Protein AF-A0A6B2LGU5-F1 (afdb_monomer_lite)

Structure (mmCIF, N/CA/C/O backbone):
data_AF-A0A6B2LGU5-F1
#
_entry.id   AF-A0A6B2LGU5-F1
#
loop_
_atom_site.group_PDB
_atom_site.id
_atom_site.type_symbol
_atom_site.label_atom_id
_atom_site.label_alt_id
_atom_site.label_comp_id
_atom_site.label_asym_id
_atom_site.label_entity_id
_atom_site.label_seq_id
_atom_site.pdbx_PDB_ins_code
_atom_site.Cartn_x
_atom_site.Cartn_y
_atom_site.Cartn_z
_atom_site.occupancy
_atom_site.B_iso_or_equiv
_atom_site.auth_seq_id
_atom_site.auth_comp_id
_atom_site.auth_asym_id
_atom_site.auth_atom_id
_atom_site.pdbx_PDB_model_num
ATOM 1 N N . MET A 1 1 ? 7.956 5.202 -23.951 1.00 40.28 1 MET A N 1
ATOM 2 C CA . MET A 1 1 ? 7.583 5.665 -22.598 1.00 40.28 1 MET A CA 1
ATOM 3 C C . MET A 1 1 ? 8.136 4.803 -21.462 1.00 40.28 1 MET A C 1
ATOM 5 O O . MET A 1 1 ? 9.066 5.250 -20.819 1.00 40.28 1 MET A O 1
ATOM 9 N N . VAL A 1 2 ? 7.646 3.575 -21.199 1.00 36.19 2 VAL A N 1
ATOM 10 C CA . VAL A 1 2 ? 8.241 2.699 -20.150 1.00 36.19 2 VAL A CA 1
ATOM 11 C C . VAL A 1 2 ? 9.702 2.371 -20.460 1.00 36.19 2 VAL A C 1
ATOM 13 O O . VAL A 1 2 ? 10.522 2.365 -19.554 1.00 36.19 2 VAL A O 1
ATOM 16 N N . LYS A 1 3 ? 10.036 2.142 -21.738 1.00 35.69 3 LYS A N 1
ATOM 17 C CA . LYS A 1 3 ? 11.429 1.995 -22.188 1.00 35.69 3 LYS A CA 1
ATOM 18 C C . LYS A 1 3 ? 12.250 3.256 -21.909 1.00 35.69 3 LYS A C 1
ATOM 20 O O . LYS A 1 3 ? 13.265 3.135 -21.248 1.00 35.69 3 LYS A O 1
ATOM 25 N N . ASP A 1 4 ? 11.764 4.431 -22.303 1.00 36.38 4 ASP A N 1
ATOM 26 C CA . ASP A 1 4 ? 12.469 5.710 -22.102 1.00 36.38 4 ASP A CA 1
ATOM 27 C C . ASP A 1 4 ? 12.646 6.053 -20.612 1.00 36.38 4 ASP A C 1
ATOM 29 O O . ASP A 1 4 ? 13.709 6.488 -20.192 1.00 36.38 4 ASP A O 1
ATOM 33 N N . LEU A 1 5 ? 11.643 5.773 -19.774 1.00 41.28 5 LEU A N 1
ATOM 34 C CA . LEU A 1 5 ? 11.715 5.911 -18.315 1.00 41.28 5 LEU A CA 1
ATOM 35 C C . LEU A 1 5 ? 12.638 4.864 -17.672 1.00 41.28 5 LEU A C 1
ATOM 37 O O . LEU A 1 5 ? 13.385 5.184 -16.750 1.00 41.28 5 LEU A O 1
ATOM 41 N N . MET A 1 6 ? 12.655 3.629 -18.182 1.00 38.88 6 MET A N 1
ATOM 42 C CA . MET A 1 6 ? 13.630 2.617 -17.767 1.00 38.88 6 MET A CA 1
ATOM 43 C C . MET A 1 6 ? 15.056 2.975 -18.210 1.00 38.88 6 MET A C 1
ATOM 45 O O . MET A 1 6 ? 15.996 2.712 -17.465 1.00 38.88 6 MET A O 1
ATOM 49 N N . GLU A 1 7 ? 15.249 3.589 -19.376 1.00 39.25 7 GLU A N 1
ATOM 50 C CA . GLU A 1 7 ? 16.548 4.101 -19.831 1.00 39.25 7 GLU A CA 1
ATOM 51 C C . GLU A 1 7 ? 17.027 5.276 -18.976 1.00 39.25 7 GLU A C 1
ATOM 53 O O . GLU A 1 7 ? 18.186 5.285 -18.565 1.00 39.25 7 GLU A O 1
ATOM 58 N N . ILE A 1 8 ? 16.122 6.177 -18.580 1.00 43.19 8 ILE A N 1
ATOM 59 C CA . ILE A 1 8 ? 16.391 7.229 -17.591 1.00 43.19 8 ILE A CA 1
ATOM 60 C C . ILE A 1 8 ? 16.902 6.624 -16.270 1.00 43.19 8 ILE A C 1
ATOM 62 O O . ILE A 1 8 ? 17.911 7.080 -15.740 1.00 43.19 8 ILE A O 1
ATOM 66 N N . THR A 1 9 ? 16.286 5.544 -15.769 1.00 37.28 9 THR A N 1
ATOM 67 C CA . THR A 1 9 ? 16.769 4.853 -14.552 1.00 37.28 9 THR A CA 1
ATOM 68 C C . THR A 1 9 ? 18.068 4.063 -14.747 1.00 37.28 9 THR A C 1
ATOM 70 O O . THR A 1 9 ? 18.767 3.795 -13.774 1.00 37.28 9 THR A O 1
ATOM 73 N N . LYS A 1 10 ? 18.422 3.687 -15.983 1.00 37.53 10 LYS A N 1
ATOM 74 C CA . LYS A 1 10 ? 19.700 3.026 -16.299 1.00 37.53 10 LYS A CA 1
ATOM 75 C C . LYS A 1 10 ? 20.855 4.025 -16.410 1.00 37.53 10 LYS A C 1
ATOM 77 O O . LYS A 1 10 ? 21.966 3.684 -16.024 1.00 37.53 10 LYS A O 1
ATOM 82 N N . GLY A 1 11 ? 20.602 5.261 -16.851 1.00 34.38 11 GLY A N 1
ATOM 83 C CA . GLY A 1 11 ? 21.596 6.350 -16.860 1.00 34.38 11 GLY A CA 1
ATOM 84 C C . GLY A 1 11 ? 22.084 6.769 -15.464 1.00 34.38 11 GLY A C 1
ATOM 85 O O . GLY A 1 11 ? 23.153 7.351 -15.322 1.00 34.38 11 GLY A O 1
ATOM 86 N N . VAL A 1 12 ? 21.341 6.393 -14.422 1.00 40.84 12 VAL A N 1
ATOM 87 C CA . VAL A 1 12 ? 21.669 6.574 -12.997 1.00 40.84 12 VAL A CA 1
ATOM 88 C C . VAL A 1 12 ? 22.737 5.565 -12.506 1.00 40.84 12 VAL A C 1
ATOM 90 O O . VAL A 1 12 ? 23.195 5.648 -11.371 1.00 40.84 12 VAL A O 1
ATOM 93 N N . GLN A 1 13 ? 23.171 4.611 -13.344 1.00 37.97 13 GLN A N 1
ATOM 94 C CA . GLN A 1 13 ? 24.188 3.594 -13.011 1.00 37.97 13 GLN A CA 1
ATOM 95 C C . GLN A 1 13 ? 25.613 3.920 -13.506 1.00 37.97 13 GLN A C 1
ATOM 97 O O . GLN A 1 13 ? 26.458 3.027 -13.518 1.00 37.97 13 GLN A O 1
ATOM 102 N N . GLY A 1 14 ? 25.902 5.159 -13.920 1.00 35.16 14 GLY A N 1
ATOM 103 C CA . GLY A 1 14 ? 27.264 5.566 -14.291 1.00 35.16 14 GLY A CA 1
ATOM 104 C C . GLY A 1 14 ? 28.239 5.533 -13.104 1.00 35.16 14 GLY A C 1
ATOM 105 O O . GLY A 1 14 ? 27.844 5.797 -11.970 1.00 35.16 14 GLY A O 1
ATOM 106 N N . ASP A 1 15 ? 29.519 5.250 -13.366 1.00 35.75 15 ASP A N 1
ATOM 107 C CA . ASP A 1 15 ? 30.563 5.000 -12.350 1.00 35.75 15 ASP A CA 1
ATOM 108 C C . ASP A 1 15 ? 30.827 6.161 -11.362 1.00 35.75 15 ASP A C 1
ATOM 110 O O . ASP A 1 15 ? 31.477 5.954 -10.342 1.00 35.75 15 ASP A O 1
ATOM 114 N N . ASN A 1 16 ? 30.273 7.354 -11.618 1.00 34.00 16 ASN A N 1
ATOM 115 C CA . ASN A 1 16 ? 30.387 8.553 -10.775 1.00 34.00 16 ASN A CA 1
ATOM 116 C C . ASN A 1 16 ? 29.090 8.951 -10.043 1.00 34.00 16 ASN A C 1
ATOM 118 O O . ASN A 1 16 ? 29.034 10.026 -9.449 1.00 34.00 16 ASN A O 1
ATOM 122 N N . VAL A 1 17 ? 28.034 8.132 -10.088 1.00 34.12 17 VAL A N 1
ATOM 123 C CA . VAL A 1 17 ? 26.801 8.412 -9.338 1.00 34.12 17 VAL A CA 1
ATOM 124 C C . VAL A 1 17 ? 26.904 7.769 -7.958 1.00 34.12 17 VAL A C 1
ATOM 126 O O . VAL A 1 17 ? 27.128 6.562 -7.846 1.00 34.12 17 VAL A O 1
ATOM 129 N N . ASP A 1 18 ? 26.747 8.569 -6.900 1.00 33.78 18 ASP A N 1
ATOM 130 C CA . ASP A 1 18 ? 26.659 8.065 -5.530 1.00 33.78 18 ASP A CA 1
ATOM 131 C C . ASP A 1 18 ? 25.508 7.053 -5.442 1.00 33.78 18 ASP A C 1
ATOM 133 O O . ASP A 1 18 ? 24.329 7.407 -5.461 1.00 33.78 18 ASP A O 1
ATOM 137 N N . LYS A 1 19 ? 25.849 5.766 -5.353 1.00 31.28 19 LYS A N 1
ATOM 138 C CA . LYS A 1 19 ? 24.887 4.656 -5.355 1.00 31.28 19 LYS A CA 1
ATOM 139 C C . LYS A 1 19 ? 23.961 4.667 -4.133 1.00 31.28 19 LYS A C 1
ATOM 141 O O . LYS A 1 19 ? 22.975 3.934 -4.139 1.00 31.28 19 LYS A O 1
ATOM 146 N N . SER A 1 20 ? 24.234 5.498 -3.121 1.00 31.70 20 SER A N 1
ATOM 147 C CA . SER A 1 20 ? 23.314 5.757 -2.006 1.00 31.70 20 SER A CA 1
ATOM 148 C C . SER A 1 20 ? 22.139 6.679 -2.386 1.00 31.70 20 SER A C 1
ATOM 150 O O . SER A 1 20 ? 21.116 6.682 -1.704 1.00 31.70 20 SER A O 1
ATOM 152 N N . SER A 1 21 ? 22.257 7.403 -3.508 1.00 27.62 21 SER A N 1
ATOM 153 C CA . SER A 1 21 ? 21.250 8.317 -4.072 1.00 27.62 21 SER A CA 1
ATOM 154 C C . SER A 1 21 ? 20.443 7.715 -5.239 1.00 27.62 21 SER A C 1
ATOM 156 O O . SER A 1 21 ? 19.414 8.259 -5.646 1.00 27.62 21 SER A O 1
ATOM 158 N N . CYS A 1 22 ? 20.864 6.553 -5.749 1.00 25.34 22 CYS A N 1
ATOM 159 C CA . CYS A 1 22 ? 20.219 5.828 -6.844 1.00 25.34 22 CYS A CA 1
ATOM 160 C C . CYS A 1 22 ? 19.104 4.914 -6.325 1.00 25.34 22 CYS A C 1
ATOM 162 O O . CYS A 1 22 ? 19.284 3.704 -6.171 1.00 25.34 22 CYS A O 1
ATOM 164 N N . PHE A 1 23 ? 17.931 5.477 -6.051 1.00 32.41 23 PHE A N 1
ATOM 165 C CA . PHE A 1 23 ? 16.782 4.679 -5.626 1.00 32.41 23 PHE A CA 1
ATOM 166 C C . PHE A 1 23 ? 16.105 4.013 -6.832 1.00 32.41 23 PHE A C 1
ATOM 168 O O . PHE A 1 23 ? 15.972 4.640 -7.885 1.00 32.41 23 PHE A O 1
ATOM 175 N N . PRO A 1 24 ? 15.638 2.755 -6.717 1.00 32.75 24 PRO A N 1
ATOM 176 C CA . PRO A 1 24 ? 14.855 2.131 -7.772 1.00 32.75 24 PRO A CA 1
ATOM 177 C C . PRO A 1 24 ? 13.539 2.900 -7.929 1.00 32.75 24 PRO A C 1
ATOM 179 O O . PRO A 1 24 ? 12.587 2.693 -7.176 1.00 32.75 24 PRO A O 1
ATOM 182 N N . ILE A 1 25 ? 13.479 3.797 -8.914 1.00 34.94 25 ILE A N 1
ATOM 183 C CA . ILE A 1 25 ? 12.240 4.462 -9.306 1.00 34.94 25 ILE A CA 1
ATOM 184 C C . ILE A 1 25 ? 11.377 3.396 -9.960 1.00 34.94 25 ILE A C 1
ATOM 186 O O . ILE A 1 25 ? 11.552 3.034 -11.127 1.00 34.94 25 ILE A O 1
ATOM 190 N N . LYS A 1 26 ? 10.446 2.844 -9.185 1.00 37.66 26 LYS A N 1
ATOM 191 C CA . LYS A 1 26 ? 9.474 1.913 -9.725 1.00 37.66 26 LYS A CA 1
ATOM 192 C C . LYS A 1 26 ? 8.294 2.677 -10.300 1.00 37.66 26 LYS A C 1
ATOM 194 O O . LYS A 1 26 ? 7.305 2.933 -9.623 1.00 37.66 26 LYS A O 1
ATOM 199 N N . ILE A 1 27 ? 8.400 2.990 -11.583 1.00 39.47 27 ILE A N 1
ATOM 200 C CA . ILE A 1 27 ? 7.312 3.610 -12.329 1.00 39.47 27 ILE A CA 1
ATOM 201 C C . ILE A 1 27 ? 6.292 2.526 -12.646 1.00 39.47 27 ILE A C 1
ATOM 203 O O . ILE A 1 27 ? 6.505 1.676 -13.512 1.00 39.47 27 ILE A O 1
ATOM 207 N N . THR A 1 28 ? 5.197 2.535 -11.896 1.00 37.34 28 THR A N 1
ATOM 208 C CA . THR A 1 28 ? 4.055 1.665 -12.152 1.00 37.34 28 THR A CA 1
ATOM 209 C C . THR A 1 28 ? 2.988 2.506 -12.823 1.00 37.34 28 THR A C 1
ATOM 211 O O . THR A 1 28 ? 2.340 3.312 -12.169 1.00 37.34 28 THR A O 1
ATOM 214 N N . LEU A 1 29 ? 2.813 2.317 -14.128 1.00 38.25 29 LEU A N 1
ATOM 215 C CA . LEU A 1 29 ? 1.634 2.827 -14.815 1.00 38.25 29 LEU A CA 1
ATOM 216 C C . LEU A 1 29 ? 0.453 1.964 -14.386 1.00 38.25 29 LEU A C 1
ATOM 218 O O . LEU A 1 29 ? 0.466 0.742 -14.569 1.00 38.25 29 LEU A O 1
ATOM 222 N N . GLY A 1 30 ? -0.533 2.599 -13.776 1.00 37.59 30 GLY A N 1
ATOM 223 C CA . GLY A 1 30 ? -1.819 2.004 -13.468 1.00 37.59 30 GLY A CA 1
ATOM 224 C C . GLY A 1 30 ? -2.920 3.014 -13.750 1.00 37.59 30 GLY A C 1
ATOM 225 O O . GLY A 1 30 ? -2.708 4.226 -13.747 1.00 37.59 30 GLY A O 1
ATOM 226 N N . THR A 1 31 ? -4.101 2.498 -14.044 1.00 37.16 31 THR A N 1
ATOM 227 C CA . THR A 1 31 ? -5.332 3.277 -14.124 1.00 37.16 31 THR A CA 1
ATOM 228 C C . THR A 1 31 ? -5.899 3.352 -12.710 1.00 37.16 31 THR A C 1
ATOM 230 O O . THR A 1 31 ? -6.452 2.373 -12.209 1.00 37.16 31 THR A O 1
ATOM 233 N N . PHE A 1 32 ? -5.670 4.474 -12.028 1.00 48.59 32 PHE A N 1
ATOM 234 C CA . PHE A 1 32 ? -5.993 4.651 -10.604 1.00 48.59 32 PHE A CA 1
ATOM 235 C C . PHE A 1 32 ? -7.274 5.479 -10.372 1.00 48.59 32 PHE A C 1
ATOM 237 O O . PHE A 1 32 ? -7.756 5.561 -9.244 1.00 48.59 32 PHE A O 1
ATOM 244 N N . SER A 1 33 ? -7.833 6.066 -11.439 1.00 38.75 33 SER A N 1
ATOM 245 C CA . SER A 1 33 ? -9.121 6.774 -11.494 1.00 38.75 33 SER A CA 1
ATOM 246 C C . SER A 1 33 ? -9.614 6.863 -12.954 1.00 38.75 33 SER A C 1
ATOM 248 O O . SER A 1 33 ? -8.907 6.407 -13.852 1.00 38.75 33 SER A O 1
ATOM 250 N N . GLU A 1 34 ? -10.777 7.481 -13.209 1.00 37.19 34 GLU A N 1
ATOM 251 C CA . GLU A 1 34 ? -11.253 7.832 -14.569 1.00 37.19 34 GLU A CA 1
ATOM 252 C C . GLU A 1 34 ? -10.292 8.762 -15.348 1.00 37.19 34 GLU A C 1
ATOM 254 O O . GLU A 1 34 ? -10.491 9.002 -16.537 1.00 37.19 34 GLU A O 1
ATOM 259 N N . GLN A 1 35 ? -9.236 9.275 -14.705 1.00 38.53 35 GLN A N 1
ATOM 260 C CA . GLN A 1 35 ? -8.138 10.002 -15.340 1.00 38.53 35 GLN A CA 1
ATOM 261 C C . GLN A 1 35 ? -6.839 9.180 -15.249 1.00 38.53 35 GLN A C 1
ATOM 263 O O . GLN A 1 35 ? -6.427 8.731 -14.176 1.00 38.53 35 GLN A O 1
ATOM 268 N N . GLU A 1 36 ? -6.245 8.926 -16.416 1.00 46.25 36 GLU A N 1
ATOM 269 C CA . GLU A 1 36 ? -5.156 7.974 -16.657 1.00 46.25 36 GLU A CA 1
ATOM 270 C C . GLU A 1 36 ? -3.751 8.519 -16.290 1.00 46.25 36 GLU A C 1
ATOM 272 O O . GLU A 1 36 ? -3.428 9.667 -16.584 1.00 46.25 36 GLU A O 1
ATOM 277 N N . ASN A 1 37 ? -2.885 7.622 -15.775 1.00 50.72 37 ASN A N 1
ATOM 278 C CA . ASN A 1 37 ? -1.412 7.713 -15.648 1.00 50.72 37 ASN A CA 1
ATOM 279 C C . ASN A 1 37 ? -0.795 8.551 -14.501 1.00 50.72 37 ASN A C 1
ATOM 281 O O . ASN A 1 37 ? 0.005 9.444 -14.761 1.00 50.72 37 ASN A O 1
ATOM 285 N N . ASP A 1 38 ? -1.037 8.200 -13.233 1.00 54.06 38 ASP A N 1
ATOM 286 C CA . ASP A 1 38 ? -0.295 8.792 -12.100 1.00 54.06 38 ASP A CA 1
ATOM 287 C C . ASP A 1 38 ? 1.148 8.262 -11.965 1.00 54.06 38 ASP A C 1
ATOM 289 O O . ASP A 1 38 ? 1.423 7.087 -12.229 1.00 54.06 38 ASP A O 1
ATOM 293 N N . LEU A 1 39 ? 2.060 9.108 -11.461 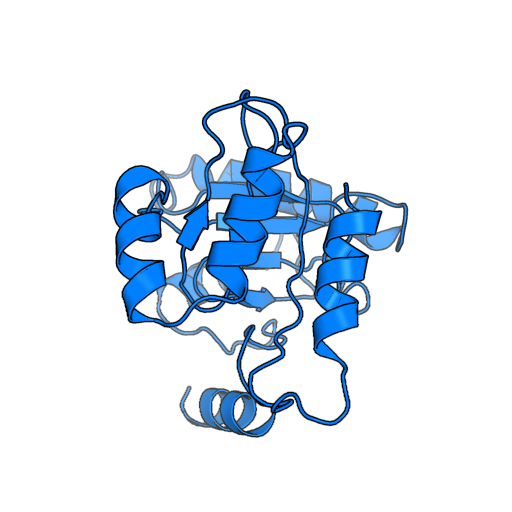1.00 64.38 39 LEU A N 1
ATOM 294 C CA . LEU A 1 39 ? 3.417 8.718 -11.061 1.00 64.38 39 LEU A CA 1
ATOM 295 C C . LEU A 1 39 ? 3.580 8.807 -9.537 1.00 64.38 39 LEU A C 1
ATOM 297 O O . LEU A 1 39 ? 3.413 9.864 -8.926 1.00 64.38 39 LEU A O 1
ATOM 301 N N . LEU A 1 40 ? 3.958 7.685 -8.923 1.00 62.75 40 LEU A N 1
ATOM 302 C CA . LEU A 1 40 ? 4.344 7.621 -7.512 1.00 62.75 40 LEU A CA 1
ATOM 303 C C . LEU A 1 40 ? 5.847 7.885 -7.385 1.00 62.75 40 LEU A C 1
ATOM 305 O O . LEU A 1 40 ? 6.643 7.153 -7.980 1.00 62.75 40 LEU A O 1
ATOM 309 N N . ILE A 1 41 ? 6.237 8.903 -6.608 1.00 62.47 41 ILE A N 1
ATOM 310 C CA . ILE A 1 41 ? 7.647 9.267 -6.425 1.00 62.47 41 ILE A CA 1
ATOM 311 C C . ILE A 1 41 ? 8.070 9.128 -4.961 1.00 62.47 41 ILE A C 1
ATOM 313 O O . ILE A 1 41 ? 7.715 9.917 -4.087 1.00 62.47 41 ILE A O 1
ATOM 317 N N . PHE A 1 42 ? 8.907 8.125 -4.712 1.00 59.75 42 PHE A N 1
ATOM 318 C CA . PHE A 1 42 ? 9.621 7.917 -3.451 1.00 59.75 42 PHE A CA 1
ATOM 319 C C . PHE A 1 42 ? 10.975 8.646 -3.525 1.00 59.75 42 PHE A C 1
ATOM 321 O O . PHE A 1 42 ? 11.593 8.654 -4.583 1.00 59.75 42 PHE A O 1
ATOM 328 N N . ARG A 1 43 ? 11.537 9.286 -2.492 1.00 51.19 43 ARG A N 1
ATOM 329 C CA . ARG A 1 43 ? 11.276 9.331 -1.035 1.00 51.19 43 ARG A CA 1
ATOM 330 C C . ARG A 1 43 ? 10.361 10.480 -0.572 1.00 51.19 43 ARG A C 1
ATOM 332 O O . ARG A 1 43 ? 10.086 10.605 0.612 1.00 51.19 43 ARG A O 1
ATOM 339 N N . GLN A 1 44 ? 9.888 11.314 -1.492 1.00 53.38 44 GLN A N 1
ATOM 340 C CA . GLN A 1 44 ? 9.234 12.597 -1.189 1.00 53.38 44 GLN A CA 1
ATOM 341 C C . GLN A 1 44 ? 7.774 12.463 -0.728 1.00 53.38 44 GLN A C 1
ATOM 343 O O . GLN A 1 44 ? 7.109 13.467 -0.498 1.00 53.38 44 GLN A O 1
ATOM 348 N N . GLN A 1 45 ? 7.271 11.229 -0.574 1.00 55.75 45 GLN A N 1
ATOM 349 C CA . GLN A 1 45 ? 5.895 10.945 -0.155 1.00 55.75 45 GLN A CA 1
ATOM 350 C C . GLN A 1 45 ? 4.834 11.605 -1.054 1.00 55.75 45 GLN A C 1
ATOM 352 O O . GLN A 1 45 ? 3.699 11.843 -0.643 1.00 55.75 45 GLN A O 1
ATOM 357 N N . ALA A 1 46 ? 5.194 11.898 -2.302 1.00 56.41 46 ALA A N 1
ATOM 358 C CA . ALA A 1 46 ? 4.440 12.781 -3.170 1.00 56.41 46 ALA A CA 1
ATOM 359 C C . ALA A 1 46 ? 3.836 12.000 -4.350 1.00 56.41 46 ALA A C 1
ATOM 361 O O . ALA A 1 46 ? 4.541 11.269 -5.051 1.00 56.41 46 ALA A O 1
ATOM 362 N N . ARG A 1 47 ? 2.514 12.081 -4.545 1.00 62.59 47 ARG A N 1
ATOM 363 C CA . ARG A 1 47 ? 1.873 11.548 -5.755 1.00 62.59 47 ARG A CA 1
ATOM 364 C C . ARG A 1 47 ? 1.809 12.669 -6.778 1.00 62.59 47 ARG A C 1
ATOM 366 O O . ARG A 1 47 ? 1.200 13.711 -6.527 1.00 62.59 47 ARG A O 1
ATOM 373 N N . TRP A 1 48 ? 2.407 12.436 -7.937 1.00 62.69 48 TRP A N 1
ATOM 374 C CA . TRP A 1 48 ? 2.225 13.321 -9.070 1.00 62.69 48 TRP A CA 1
ATOM 375 C C . TRP A 1 48 ? 0.984 12.882 -9.836 1.00 62.69 48 TRP A C 1
ATOM 377 O O . TRP A 1 48 ? 0.995 11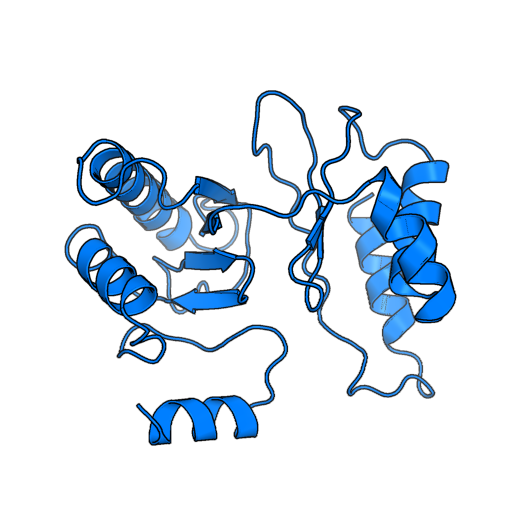.867 -10.538 1.00 62.69 48 TRP A O 1
ATOM 387 N N . ALA A 1 49 ? -0.096 13.639 -9.659 1.00 55.41 49 ALA A N 1
ATOM 388 C CA . ALA A 1 49 ? -1.304 13.459 -10.442 1.00 55.41 49 ALA A CA 1
ATOM 389 C C . ALA A 1 49 ? -1.148 14.203 -11.765 1.00 55.41 49 ALA A C 1
ATOM 391 O O . ALA A 1 49 ? -1.108 15.438 -11.793 1.00 55.41 49 ALA A O 1
ATOM 392 N N . PHE A 1 50 ? -1.051 13.473 -12.871 1.00 55.19 50 PHE A N 1
ATOM 393 C CA . PHE A 1 50 ? -1.075 14.113 -14.176 1.00 55.19 50 PHE A CA 1
ATOM 394 C C . PHE A 1 50 ? -2.513 14.559 -14.453 1.00 55.19 50 PHE A C 1
ATOM 396 O O . PHE A 1 50 ? -3.402 13.742 -14.648 1.00 55.19 50 PHE A O 1
ATOM 403 N N . LYS A 1 51 ? -2.754 15.875 -14.505 1.00 46.38 51 LYS A N 1
ATOM 404 C CA . LYS A 1 51 ? -4.051 16.455 -14.918 1.00 46.38 51 LYS A CA 1
ATOM 405 C C . LYS A 1 51 ? -4.440 16.137 -16.375 1.00 46.38 51 LYS A C 1
ATOM 407 O O . LYS A 1 51 ? -5.491 16.579 -16.827 1.00 46.38 51 LYS A O 1
ATOM 412 N N . TYR A 1 52 ? -3.602 15.409 -17.116 1.00 41.59 52 TYR A N 1
ATOM 413 C CA . TYR A 1 52 ? -3.804 15.092 -18.524 1.00 41.59 52 TYR A CA 1
ATOM 414 C C . TYR A 1 52 ? -3.693 13.581 -18.756 1.00 41.59 52 TYR A C 1
ATOM 416 O O . TYR A 1 52 ? -2.753 12.971 -18.250 1.00 41.59 52 TYR A O 1
ATOM 424 N N . PRO A 1 53 ? -4.586 12.994 -19.573 1.00 40.41 53 PRO A N 1
ATOM 425 C CA . PRO A 1 53 ? -4.796 11.545 -19.667 1.00 40.41 53 PRO A CA 1
ATOM 426 C C . PRO A 1 53 ? -3.615 10.751 -20.249 1.00 40.41 53 PRO A C 1
ATOM 428 O O . PRO A 1 53 ? -3.612 9.528 -20.232 1.00 40.41 53 PRO A O 1
ATOM 431 N N . SER A 1 54 ? -2.564 11.395 -20.752 1.00 45.19 54 SER A N 1
ATOM 432 C CA . SER A 1 54 ? -1.453 10.677 -21.376 1.00 45.19 54 SER A CA 1
ATOM 433 C C . SER A 1 54 ? -0.107 11.318 -21.078 1.00 45.19 54 SER A C 1
ATOM 435 O O . SER A 1 54 ? 0.075 12.504 -21.349 1.00 45.19 54 SER A O 1
ATOM 437 N N . LEU A 1 55 ? 0.848 10.500 -20.627 1.00 48.62 55 LEU A N 1
ATOM 438 C CA . LEU A 1 55 ? 2.289 10.781 -20.508 1.00 48.62 55 LEU A CA 1
ATOM 439 C C . LEU A 1 55 ? 2.987 10.840 -21.891 1.00 48.62 55 LEU A C 1
ATOM 441 O O . LEU A 1 55 ? 4.081 10.314 -22.091 1.00 48.62 55 LEU A O 1
ATOM 445 N N . ASN A 1 56 ? 2.327 11.435 -22.883 1.00 47.34 56 ASN A N 1
ATOM 446 C CA . ASN A 1 56 ? 2.729 11.355 -24.289 1.00 47.34 56 ASN A CA 1
ATOM 447 C C . ASN A 1 56 ? 3.321 12.660 -24.834 1.00 47.34 56 ASN A C 1
ATOM 449 O O . ASN A 1 56 ? 3.669 12.710 -26.012 1.00 47.34 56 ASN A O 1
ATOM 453 N N . SER A 1 57 ? 3.460 13.711 -24.015 1.00 53.47 57 SER A N 1
ATOM 454 C CA . SER A 1 57 ? 4.145 14.932 -24.456 1.00 53.47 57 SER A CA 1
ATOM 455 C C . SER A 1 57 ? 5.618 14.934 -24.010 1.00 53.47 57 SER A C 1
ATOM 457 O O . SER A 1 57 ? 5.894 14.632 -22.845 1.00 53.47 57 SER A O 1
ATOM 459 N N . PRO A 1 58 ? 6.576 15.301 -24.888 1.00 54.31 58 PRO A N 1
ATOM 460 C CA . PRO A 1 58 ? 7.993 15.459 -24.532 1.00 54.31 58 PRO A CA 1
ATOM 461 C C . PRO A 1 58 ? 8.203 16.318 -23.275 1.00 54.31 58 PRO A C 1
ATOM 463 O O . PRO A 1 58 ? 8.989 15.964 -22.400 1.00 54.31 58 PRO A O 1
ATOM 466 N N . ASN A 1 59 ? 7.379 17.357 -23.118 1.00 59.66 59 ASN A N 1
ATOM 467 C CA . ASN A 1 59 ? 7.391 18.262 -21.971 1.00 59.66 59 ASN A CA 1
ATOM 468 C C . ASN A 1 59 ? 7.161 17.549 -20.628 1.00 59.66 59 ASN A C 1
ATOM 470 O O . ASN A 1 59 ? 7.774 17.923 -19.637 1.00 59.66 59 ASN A O 1
ATOM 474 N N . GLN A 1 60 ? 6.310 16.518 -20.569 1.00 57.91 60 GLN A N 1
ATOM 475 C CA . GLN A 1 60 ? 6.053 15.774 -19.325 1.00 57.91 60 GLN A CA 1
ATOM 476 C C . GLN A 1 60 ? 7.229 14.873 -18.935 1.00 57.91 60 GLN A C 1
ATOM 478 O O . GLN A 1 60 ? 7.549 14.762 -17.754 1.00 57.91 60 GLN A O 1
ATOM 483 N N . LEU A 1 61 ? 7.890 14.238 -19.907 1.00 61.12 61 LEU A N 1
ATOM 484 C CA . LEU A 1 61 ? 9.084 13.433 -19.638 1.00 61.12 61 LEU A CA 1
ATOM 485 C C . LEU A 1 61 ? 10.250 14.309 -19.193 1.00 61.12 61 LEU A C 1
ATOM 487 O O . LEU A 1 61 ? 10.971 13.928 -18.276 1.00 61.12 61 LEU A O 1
ATOM 491 N N . ASP A 1 62 ? 10.417 15.479 -19.801 1.00 64.81 62 ASP A N 1
ATOM 492 C CA . ASP A 1 62 ? 11.450 16.426 -19.390 1.00 64.81 62 ASP A CA 1
ATOM 493 C C . ASP A 1 62 ? 11.148 17.025 -18.014 1.00 64.81 62 ASP A C 1
ATOM 495 O O . ASP A 1 62 ? 12.061 17.196 -17.215 1.00 64.81 62 ASP A O 1
ATOM 499 N N . LEU A 1 63 ? 9.874 17.214 -17.665 1.00 64.06 63 LEU A N 1
ATOM 500 C CA . LEU A 1 63 ? 9.462 17.610 -16.319 1.00 64.06 63 LEU A CA 1
ATOM 501 C C . LEU A 1 63 ? 9.785 16.527 -15.271 1.00 64.06 63 LEU A C 1
ATOM 503 O O . LEU A 1 63 ? 10.328 16.843 -14.213 1.00 64.06 63 LEU A O 1
ATOM 507 N N . ILE A 1 64 ? 9.530 15.248 -15.581 1.00 64.94 64 ILE A N 1
ATOM 508 C CA . ILE A 1 64 ? 9.931 14.114 -14.729 1.00 64.94 64 ILE A CA 1
ATOM 509 C C . ILE A 1 64 ? 11.456 14.052 -14.601 1.00 64.94 64 ILE A C 1
ATOM 511 O O . ILE A 1 64 ? 11.965 13.916 -13.492 1.00 64.94 64 ILE A O 1
ATOM 515 N N . LYS A 1 65 ? 12.199 14.167 -15.709 1.00 64.62 65 LYS A N 1
ATOM 516 C CA . LYS A 1 65 ? 13.670 14.189 -15.682 1.00 64.62 65 LYS A CA 1
ATOM 517 C C . LYS A 1 65 ? 14.174 15.339 -14.815 1.00 64.62 65 LYS A C 1
ATOM 519 O O . LYS A 1 65 ? 14.966 15.098 -13.916 1.00 64.62 65 LYS A O 1
ATOM 524 N N . ASN A 1 66 ? 13.685 16.555 -15.030 1.00 64.44 66 ASN A N 1
ATOM 525 C CA . ASN A 1 66 ? 14.084 17.719 -14.246 1.00 64.44 66 ASN A CA 1
ATOM 526 C C . ASN A 1 66 ? 13.788 17.494 -12.762 1.00 64.44 66 ASN A C 1
ATOM 528 O O . ASN A 1 66 ? 14.671 17.654 -11.933 1.00 64.44 66 ASN A O 1
ATOM 532 N N . TYR A 1 67 ? 12.606 16.996 -12.403 1.00 64.31 67 TYR A N 1
ATOM 533 C CA . TYR A 1 67 ? 12.313 16.680 -11.006 1.00 64.31 67 TYR A CA 1
ATOM 534 C C . TYR A 1 67 ? 13.283 15.644 -10.403 1.00 64.31 67 TYR A C 1
ATOM 536 O O . TYR A 1 67 ? 13.781 15.818 -9.289 1.00 64.31 67 TYR A O 1
ATOM 544 N N . LEU A 1 68 ? 13.597 14.577 -11.142 1.00 63.62 68 LEU A N 1
ATOM 545 C CA . LEU A 1 68 ? 14.504 13.529 -10.670 1.00 63.62 68 LEU A CA 1
ATOM 546 C C . LEU A 1 68 ? 15.963 14.007 -10.571 1.00 63.62 68 LEU A C 1
ATOM 548 O O . LEU A 1 68 ? 16.649 13.644 -9.616 1.00 63.62 68 LEU A O 1
ATOM 552 N N . PHE A 1 69 ? 16.422 14.842 -11.507 1.00 64.62 69 PHE A N 1
ATOM 553 C CA . PHE A 1 69 ? 17.837 15.199 -11.678 1.00 64.62 69 PHE A CA 1
ATOM 554 C C . PHE A 1 69 ? 18.222 16.620 -11.232 1.00 64.62 69 PHE A C 1
ATOM 556 O O . PHE A 1 69 ? 19.413 16.918 -11.176 1.00 64.62 69 PHE A O 1
ATOM 563 N N . CYS A 1 70 ? 17.274 17.503 -10.909 1.00 59.69 70 CYS A N 1
ATOM 564 C CA . CYS A 1 70 ? 17.576 18.861 -10.444 1.00 59.69 70 CYS A CA 1
ATOM 565 C C . CYS A 1 70 ? 17.994 18.912 -8.962 1.00 59.69 70 CYS A C 1
ATOM 567 O O . CYS A 1 70 ? 17.697 18.009 -8.175 1.00 59.69 70 CYS A O 1
ATOM 569 N N . SER A 1 71 ? 18.665 20.007 -8.578 1.00 57.00 71 SER A N 1
ATOM 570 C CA . SER A 1 71 ? 18.985 20.326 -7.180 1.00 57.00 71 SER A CA 1
ATOM 571 C C . SER A 1 71 ? 17.715 20.514 -6.339 1.00 57.00 71 SER A C 1
ATOM 573 O O . SER A 1 71 ? 16.652 20.840 -6.873 1.00 57.00 71 SER A O 1
ATOM 575 N N . GLU A 1 72 ? 17.815 20.329 -5.017 1.00 58.16 72 GLU A N 1
ATOM 576 C CA . GLU A 1 72 ? 16.674 20.461 -4.091 1.00 58.16 72 GLU A CA 1
ATOM 577 C C . GLU A 1 72 ? 15.940 21.804 -4.239 1.00 58.16 72 GLU A C 1
ATOM 579 O O . GLU A 1 72 ? 14.715 21.827 -4.298 1.00 58.16 72 GLU A O 1
ATOM 584 N N . GLU A 1 73 ? 16.668 22.908 -4.416 1.00 54.75 73 GLU A N 1
ATOM 585 C CA . GLU A 1 73 ? 16.106 24.257 -4.590 1.00 54.75 73 GLU A CA 1
ATOM 586 C C . GLU A 1 73 ? 15.217 24.384 -5.837 1.00 54.75 73 GLU A C 1
ATOM 588 O O . GLU A 1 73 ? 14.184 25.051 -5.809 1.00 54.75 73 GLU A O 1
ATOM 593 N N . SER A 1 74 ? 15.579 23.700 -6.926 1.00 56.06 74 SER A N 1
ATOM 594 C CA . SER A 1 74 ? 14.793 23.689 -8.167 1.00 56.06 74 SER A CA 1
ATOM 595 C C . SER A 1 74 ? 13.592 22.737 -8.091 1.00 56.06 74 SER A C 1
ATOM 597 O O . SER A 1 74 ? 12.595 22.950 -8.782 1.00 56.06 74 SER A O 1
ATOM 599 N N . ARG A 1 75 ? 13.639 21.705 -7.230 1.00 57.06 75 ARG A N 1
ATOM 600 C CA . ARG A 1 75 ? 12.499 20.798 -7.000 1.00 57.06 75 ARG A CA 1
ATOM 601 C C . ARG A 1 75 ? 11.335 21.510 -6.316 1.00 57.06 75 ARG A C 1
ATOM 603 O O . ARG A 1 75 ? 10.195 21.303 -6.722 1.00 57.06 75 ARG A O 1
ATOM 610 N N . VAL A 1 76 ? 11.614 22.404 -5.365 1.00 52.56 76 VAL A N 1
ATOM 611 C CA . VAL A 1 76 ? 10.590 23.146 -4.600 1.00 52.56 76 VAL A CA 1
ATOM 612 C C . VAL A 1 76 ? 9.651 23.959 -5.504 1.00 52.56 76 VAL A C 1
ATOM 614 O O . VAL A 1 76 ? 8.458 24.059 -5.225 1.00 52.56 76 VAL A O 1
ATOM 617 N N . GLN A 1 77 ? 10.140 24.515 -6.618 1.00 51.62 77 GLN A N 1
ATOM 618 C CA . GLN A 1 77 ? 9.277 25.223 -7.576 1.00 51.62 77 GLN A CA 1
ATOM 619 C C . GLN A 1 77 ? 8.350 24.278 -8.350 1.00 51.62 77 GLN A C 1
ATOM 621 O O . GLN A 1 77 ? 7.184 24.603 -8.557 1.00 51.62 77 GLN A O 1
ATOM 626 N N . ILE A 1 78 ? 8.837 23.096 -8.736 1.00 55.25 78 ILE A N 1
ATOM 627 C CA . ILE A 1 78 ? 8.044 22.077 -9.443 1.00 55.25 78 ILE A CA 1
ATOM 628 C C . ILE A 1 78 ? 6.980 21.478 -8.505 1.00 55.25 78 ILE A C 1
ATOM 630 O O . ILE A 1 78 ? 5.880 21.135 -8.944 1.00 55.25 78 ILE A O 1
ATOM 634 N N . GLU A 1 79 ? 7.287 21.395 -7.207 1.00 57.44 79 GLU A N 1
ATOM 635 C CA . GLU A 1 79 ? 6.399 20.841 -6.184 1.00 57.44 79 GLU A CA 1
ATOM 636 C C . GLU A 1 79 ? 5.070 21.593 -6.033 1.00 57.44 79 GLU A C 1
ATOM 638 O O . GLU A 1 79 ? 4.028 20.968 -5.833 1.00 57.44 79 GLU A O 1
ATOM 643 N N . ASN A 1 80 ? 5.075 22.918 -6.185 1.00 55.16 80 ASN A N 1
ATOM 644 C CA . ASN A 1 80 ? 3.913 23.744 -5.849 1.00 55.16 80 ASN A CA 1
ATOM 645 C C . ASN A 1 80 ? 2.756 23.677 -6.861 1.00 55.16 80 ASN A C 1
ATOM 647 O O . ASN A 1 80 ? 1.605 23.850 -6.465 1.00 55.16 80 ASN A O 1
ATOM 651 N N . ASP A 1 81 ? 3.020 23.376 -8.134 1.00 55.22 81 ASP A N 1
ATOM 652 C CA . ASP A 1 81 ? 1.985 23.448 -9.182 1.00 55.22 81 ASP A CA 1
ATOM 653 C C . ASP A 1 81 ? 1.338 22.093 -9.517 1.00 55.22 81 ASP A C 1
ATOM 655 O O . ASP A 1 81 ? 0.274 22.030 -10.141 1.00 55.22 81 ASP A O 1
ATOM 659 N N . HIS A 1 82 ? 1.983 20.991 -9.130 1.00 57.16 82 HIS A N 1
ATOM 660 C CA . HIS A 1 82 ? 1.747 19.693 -9.761 1.00 57.16 82 HIS A CA 1
ATOM 661 C C . HIS A 1 82 ? 1.633 18.505 -8.794 1.00 57.16 82 HIS A C 1
ATOM 663 O O . HIS A 1 82 ? 1.256 17.406 -9.216 1.00 57.16 82 HIS A O 1
ATOM 669 N N . PHE A 1 83 ? 1.914 18.699 -7.506 1.00 60.78 83 PHE A N 1
ATOM 670 C CA . PHE A 1 83 ? 1.888 17.615 -6.531 1.00 60.78 83 PHE A CA 1
ATOM 671 C C . PHE A 1 83 ? 0.597 17.581 -5.737 1.00 60.78 83 PHE A C 1
ATOM 673 O O . PHE A 1 83 ? 0.120 18.588 -5.217 1.00 60.78 83 PHE A O 1
ATOM 680 N N . ILE A 1 84 ? 0.061 16.372 -5.587 1.00 59.34 84 ILE A N 1
ATOM 681 C CA . ILE A 1 84 ? -1.045 16.124 -4.677 1.00 59.34 84 ILE A CA 1
ATOM 682 C C . ILE A 1 84 ? -0.476 15.460 -3.432 1.00 59.34 84 ILE A C 1
ATOM 684 O O . ILE A 1 84 ? 0.048 14.344 -3.473 1.00 59.34 84 ILE A O 1
ATOM 688 N N . ARG A 1 85 ? -0.604 16.158 -2.300 1.00 66.12 85 ARG A N 1
ATOM 689 C CA . ARG A 1 85 ? -0.432 15.539 -0.988 1.00 66.12 85 ARG A CA 1
ATOM 690 C C . ARG A 1 85 ? -1.670 14.710 -0.693 1.00 66.12 85 ARG A C 1
ATOM 692 O O . ARG A 1 85 ? -2.760 15.241 -0.473 1.00 66.12 85 ARG A O 1
ATOM 699 N N . GLU A 1 86 ? -1.495 13.397 -0.734 1.00 70.31 86 GLU A N 1
ATOM 700 C CA . GLU A 1 86 ? -2.538 12.468 -0.333 1.00 70.31 86 GLU A CA 1
ATOM 701 C C . GLU A 1 86 ? -2.823 12.640 1.157 1.00 70.31 86 GLU A C 1
ATOM 703 O O . GLU A 1 86 ? -1.927 12.541 1.988 1.00 70.31 86 GLU A O 1
ATOM 708 N N . GLN A 1 87 ? -4.084 12.906 1.488 1.00 79.06 87 GLN A N 1
ATOM 709 C CA . GLN A 1 87 ? -4.528 13.067 2.877 1.00 79.06 87 GLN A CA 1
ATOM 710 C C . GLN A 1 87 ? -4.603 11.727 3.617 1.00 79.06 87 GLN A C 1
ATOM 712 O O . GLN A 1 87 ? -4.656 11.683 4.841 1.00 79.06 87 GLN A O 1
ATOM 717 N N . VAL A 1 88 ? -4.651 10.630 2.859 1.00 86.81 88 VAL A N 1
ATOM 718 C CA . VAL A 1 88 ? -4.820 9.267 3.353 1.00 86.81 88 VAL A CA 1
ATOM 719 C C . VAL A 1 88 ? -3.924 8.328 2.553 1.00 86.81 88 VAL A C 1
ATOM 721 O O . VAL A 1 88 ? -3.698 8.576 1.364 1.00 86.81 88 VAL A O 1
ATOM 724 N N . PRO A 1 89 ? -3.410 7.252 3.163 1.00 89.81 89 PRO A N 1
ATOM 725 C CA . PRO A 1 89 ? -2.533 6.329 2.470 1.00 89.81 89 PRO A CA 1
ATOM 726 C C . PRO A 1 89 ? -3.237 5.588 1.330 1.00 89.81 89 PRO A C 1
ATOM 728 O O . PRO A 1 89 ? -4.437 5.308 1.383 1.00 89.81 89 PRO A O 1
ATOM 731 N N . TRP A 1 90 ? -2.463 5.211 0.317 1.00 89.62 90 TRP A N 1
ATOM 732 C CA . TRP A 1 90 ? -2.889 4.251 -0.698 1.00 89.62 90 TRP A CA 1
ATOM 733 C C . TRP A 1 90 ? -2.373 2.863 -0.361 1.00 89.62 90 TRP A C 1
ATOM 735 O O . TRP A 1 90 ? -1.211 2.704 0.002 1.00 89.62 90 TRP A O 1
ATOM 745 N N . ILE A 1 91 ? -3.215 1.857 -0.555 1.00 92.75 91 ILE A N 1
ATOM 746 C CA . ILE A 1 91 ? -2.853 0.450 -0.452 1.00 92.75 91 ILE A CA 1
ATOM 747 C C . ILE A 1 91 ? -2.874 -0.137 -1.858 1.00 92.75 91 ILE A C 1
ATOM 749 O O . ILE A 1 91 ? -3.921 -0.199 -2.507 1.00 92.75 91 ILE A O 1
ATOM 753 N N . PHE A 1 92 ? -1.707 -0.567 -2.326 1.00 89.06 92 PHE A N 1
ATOM 754 C CA . PHE A 1 92 ? -1.530 -1.141 -3.653 1.00 89.06 92 PHE A CA 1
ATOM 755 C C . PHE A 1 92 ? -1.295 -2.639 -3.584 1.00 89.06 92 PHE A C 1
ATOM 757 O O . PHE A 1 92 ? -0.489 -3.085 -2.776 1.00 89.06 92 PHE A O 1
ATOM 764 N N . THR A 1 93 ? -1.913 -3.408 -4.481 1.00 87.69 93 THR A N 1
ATOM 765 C CA . THR A 1 93 ? -1.594 -4.832 -4.664 1.00 87.69 93 THR A CA 1
ATOM 766 C C . THR A 1 93 ? -1.444 -5.199 -6.135 1.00 87.69 93 THR A C 1
ATOM 768 O O . THR A 1 93 ? -2.055 -4.594 -7.020 1.00 87.69 93 THR A O 1
ATOM 771 N N . CYS A 1 94 ? -0.601 -6.188 -6.415 1.00 82.94 94 CYS A N 1
ATOM 772 C CA . CYS A 1 94 ? -0.437 -6.752 -7.749 1.00 82.94 94 CYS A CA 1
ATOM 773 C C . CYS A 1 94 ? -1.526 -7.806 -7.992 1.00 82.94 94 CYS A C 1
ATOM 775 O O . CYS A 1 94 ? -1.525 -8.836 -7.321 1.00 82.94 94 CYS A O 1
ATOM 777 N N . ALA A 1 95 ? -2.394 -7.589 -8.985 1.00 80.50 95 ALA A N 1
ATOM 778 C CA . ALA A 1 95 ? -3.567 -8.442 -9.241 1.00 80.50 95 ALA A CA 1
ATOM 779 C C . ALA A 1 95 ? -3.565 -9.155 -10.607 1.00 80.50 95 ALA A C 1
ATOM 781 O O . ALA A 1 95 ? -4.578 -9.704 -11.024 1.00 80.50 95 ALA A O 1
ATOM 782 N N . HIS A 1 96 ? -2.439 -9.174 -11.325 1.00 78.88 96 HIS A N 1
ATOM 783 C CA . HIS A 1 96 ? -2.339 -9.850 -12.623 1.00 78.88 96 HIS A CA 1
ATOM 784 C C . HIS A 1 96 ? -1.487 -11.125 -12.557 1.00 78.88 96 HIS A C 1
ATOM 786 O O . HIS A 1 96 ? -0.610 -11.283 -11.709 1.00 78.88 96 HIS A O 1
ATOM 792 N N . THR A 1 97 ? -1.672 -12.005 -13.539 1.00 79.62 97 THR A N 1
ATOM 793 C CA . THR A 1 97 ? -1.017 -13.324 -13.622 1.00 79.62 97 THR A CA 1
ATOM 794 C C . THR A 1 97 ? 0.317 -13.320 -14.375 1.00 79.62 97 THR A C 1
ATOM 796 O O . THR A 1 97 ? 1.071 -14.283 -14.294 1.00 79.62 97 THR A O 1
ATOM 799 N N . ARG A 1 98 ? 0.646 -12.231 -15.093 1.00 74.56 98 ARG A N 1
ATOM 800 C CA . ARG A 1 98 ? 1.781 -12.177 -16.044 1.00 74.56 98 ARG A CA 1
ATOM 801 C C . ARG A 1 98 ? 3.153 -12.574 -15.477 1.00 74.56 98 ARG A C 1
ATOM 803 O O . ARG A 1 98 ? 3.945 -13.159 -16.206 1.00 74.56 98 ARG A O 1
ATOM 810 N N . ARG A 1 99 ? 3.472 -12.209 -14.228 1.00 78.75 99 ARG A N 1
ATOM 811 C CA . ARG A 1 99 ? 4.762 -12.562 -13.599 1.00 78.75 99 ARG A CA 1
ATOM 812 C C . ARG A 1 99 ? 4.653 -13.784 -12.694 1.00 78.75 99 ARG A C 1
ATOM 814 O O . ARG A 1 99 ? 5.580 -14.583 -12.660 1.00 78.75 99 ARG A O 1
ATOM 821 N N . ASP A 1 100 ? 3.564 -13.882 -11.943 1.00 81.12 100 ASP A N 1
ATOM 822 C CA . ASP A 1 100 ? 3.306 -14.957 -10.994 1.00 81.12 100 ASP A CA 1
ATOM 823 C C . ASP A 1 100 ? 1.792 -15.161 -10.906 1.00 81.12 100 ASP A C 1
ATOM 825 O O . ASP A 1 100 ? 1.046 -14.210 -10.656 1.00 81.12 100 ASP A O 1
ATOM 829 N N . VAL A 1 101 ? 1.331 -16.392 -11.124 1.00 86.50 101 VAL A N 1
ATOM 830 C CA . VAL A 1 101 ? -0.101 -16.727 -11.114 1.00 86.50 101 VAL A CA 1
ATOM 831 C C . VAL A 1 101 ? -0.719 -16.457 -9.743 1.00 86.50 101 VAL A C 1
ATOM 833 O O . VAL A 1 101 ? -1.867 -16.020 -9.670 1.00 86.50 101 VAL A O 1
ATOM 836 N N . ARG A 1 102 ? 0.050 -16.621 -8.659 1.00 88.12 102 ARG A N 1
ATOM 837 C CA . ARG A 1 102 ? -0.434 -16.387 -7.292 1.00 88.12 102 ARG A CA 1
ATOM 838 C C . ARG A 1 102 ? -0.820 -14.930 -7.071 1.00 88.12 102 ARG A C 1
ATOM 840 O O . ARG A 1 102 ? -1.771 -14.668 -6.350 1.00 88.12 102 ARG A O 1
ATOM 847 N N . CYS A 1 103 ? -0.151 -13.973 -7.720 1.00 80.00 103 CYS A N 1
ATOM 848 C CA . CYS A 1 103 ? -0.563 -12.567 -7.661 1.00 80.00 103 CYS A CA 1
ATOM 849 C C . CYS A 1 103 ? -1.953 -12.358 -8.280 1.00 80.00 103 CYS A C 1
ATOM 851 O O . CYS A 1 103 ? -2.773 -11.650 -7.708 1.00 80.00 103 CYS A O 1
ATOM 853 N N . GLY A 1 104 ? -2.250 -13.023 -9.400 1.00 79.50 104 GLY A N 1
ATOM 854 C CA . GLY A 1 104 ? -3.576 -12.969 -10.021 1.00 79.50 104 GLY A CA 1
ATOM 855 C C . GLY A 1 104 ? -4.678 -13.678 -9.231 1.00 79.50 104 GLY A C 1
ATOM 856 O O . GLY A 1 104 ? -5.846 -13.404 -9.464 1.00 79.50 104 GLY A O 1
ATOM 857 N N . GLN A 1 105 ? -4.324 -14.560 -8.292 1.00 88.38 105 GLN A N 1
ATOM 858 C CA . GLN A 1 105 ? -5.280 -15.216 -7.393 1.00 88.38 105 GLN A CA 1
ATOM 859 C C . GLN A 1 105 ? -5.475 -14.426 -6.094 1.00 88.38 105 GLN A C 1
ATOM 861 O O . GLN A 1 105 ? -6.601 -14.140 -5.701 1.00 88.38 105 GLN A O 1
ATOM 866 N N . CYS A 1 106 ? -4.381 -14.050 -5.426 1.00 91.00 106 CYS A N 1
ATOM 867 C CA . CYS A 1 106 ? -4.434 -13.352 -4.143 1.00 91.00 106 CYS A CA 1
ATOM 868 C C . CYS A 1 106 ? -4.854 -11.885 -4.294 1.00 91.00 106 CYS A C 1
ATOM 870 O O . CYS A 1 106 ? -5.589 -11.380 -3.455 1.00 91.00 106 CYS A O 1
ATOM 872 N N . GLY A 1 107 ? -4.384 -11.193 -5.338 1.00 88.88 107 GLY A N 1
ATOM 873 C CA . GLY A 1 107 ? -4.610 -9.758 -5.526 1.00 88.88 107 GLY A CA 1
ATOM 874 C C . GLY A 1 107 ? -6.092 -9.366 -5.578 1.00 88.88 107 GLY A C 1
ATOM 875 O O . GLY A 1 107 ? -6.480 -8.488 -4.810 1.00 88.88 107 GLY A O 1
ATOM 876 N N . PRO A 1 108 ? -6.937 -10.017 -6.403 1.00 90.00 108 PRO A N 1
ATOM 877 C CA . PRO A 1 108 ? -8.377 -9.744 -6.422 1.00 90.00 108 PRO A CA 1
ATOM 878 C C . PRO A 1 108 ? -9.043 -9.946 -5.057 1.00 90.00 108 PRO A C 1
ATOM 880 O O . PRO A 1 108 ? -9.692 -9.035 -4.560 1.00 90.00 108 PRO A O 1
ATOM 883 N N . ALA A 1 109 ? -8.774 -11.071 -4.385 1.00 93.56 109 ALA A N 1
ATOM 884 C CA . ALA A 1 109 ? -9.338 -11.354 -3.063 1.00 93.56 109 ALA A CA 1
ATOM 885 C C . ALA A 1 109 ? -8.935 -10.311 -2.000 1.00 93.56 109 ALA A C 1
ATOM 887 O O . ALA A 1 109 ? -9.717 -9.995 -1.105 1.00 93.56 109 ALA A O 1
ATOM 888 N N . ILE A 1 110 ? -7.716 -9.774 -2.103 1.00 94.62 110 ILE A N 1
ATOM 889 C CA . ILE A 1 110 ? -7.211 -8.687 -1.255 1.00 94.62 110 ILE A CA 1
ATOM 890 C C . ILE A 1 110 ? -7.935 -7.369 -1.548 1.00 94.62 110 ILE A C 1
ATOM 892 O O . ILE A 1 110 ? -8.300 -6.661 -0.612 1.00 94.62 110 ILE A O 1
ATOM 896 N N . ILE A 1 111 ? -8.152 -7.037 -2.823 1.00 91.56 111 ILE A N 1
ATOM 897 C CA . ILE A 1 111 ? -8.882 -5.826 -3.226 1.00 91.56 111 ILE A CA 1
ATOM 898 C C . ILE A 1 111 ? -10.324 -5.888 -2.729 1.00 91.56 111 ILE A C 1
ATOM 900 O O . ILE A 1 111 ? -10.775 -4.923 -2.115 1.00 91.56 111 ILE A O 1
ATOM 904 N N . ASP A 1 112 ? -11.008 -7.011 -2.940 1.00 93.44 112 ASP A N 1
ATOM 905 C CA . ASP A 1 112 ? -12.397 -7.204 -2.516 1.00 93.44 112 ASP A CA 1
ATOM 906 C C . ASP A 1 112 ? -12.540 -7.015 -1.000 1.00 93.44 112 ASP A C 1
ATOM 908 O O . ASP A 1 112 ? -13.444 -6.323 -0.526 1.00 93.44 112 ASP A O 1
ATOM 912 N N . GLU A 1 113 ? -11.603 -7.568 -0.224 1.00 96.44 113 GLU A N 1
ATOM 913 C CA . GLU A 1 113 ? -11.612 -7.418 1.229 1.00 96.44 113 GLU A CA 1
ATOM 914 C C . GLU A 1 113 ? -11.323 -5.976 1.661 1.00 96.44 113 GLU A C 1
ATOM 916 O O . GLU A 1 113 ? -12.035 -5.430 2.501 1.00 96.44 113 GLU A O 1
ATOM 921 N N . LEU A 1 114 ? -10.344 -5.301 1.053 1.00 94.69 114 LEU A N 1
ATOM 922 C CA . LEU A 1 114 ? -10.081 -3.885 1.331 1.00 94.69 114 LEU A CA 1
ATOM 923 C C . LEU A 1 114 ? -11.282 -2.998 0.979 1.00 94.69 114 LEU A C 1
ATOM 925 O O . LEU A 1 114 ? -11.595 -2.063 1.720 1.00 94.69 114 LEU A O 1
ATOM 929 N N . GLN A 1 115 ? -11.977 -3.292 -0.123 1.00 94.56 115 GLN A N 1
ATOM 930 C CA . GLN A 1 115 ? -13.197 -2.591 -0.519 1.00 94.56 115 GLN A CA 1
ATOM 931 C C . GLN A 1 115 ? -14.297 -2.807 0.518 1.00 94.56 115 GLN A C 1
ATOM 933 O O . GLN A 1 115 ? -14.888 -1.828 0.978 1.00 94.56 115 GLN A O 1
ATOM 938 N N . ARG A 1 116 ? -14.518 -4.049 0.963 1.00 97.19 116 ARG A N 1
ATOM 939 C CA . ARG A 1 116 ? -15.456 -4.369 2.048 1.00 97.19 116 ARG A CA 1
ATOM 940 C C . ARG A 1 116 ? -15.116 -3.613 3.333 1.00 97.19 116 ARG A C 1
ATOM 942 O O . ARG A 1 116 ? -16.007 -3.016 3.937 1.00 97.19 116 ARG A O 1
ATOM 949 N N . LEU A 1 117 ? -13.842 -3.597 3.735 1.00 96.81 117 LEU A N 1
ATOM 950 C CA . LEU A 1 117 ? -13.369 -2.853 4.904 1.00 96.81 117 LEU A CA 1
ATOM 951 C C . LEU A 1 117 ? -13.657 -1.359 4.755 1.00 96.81 117 LEU A C 1
ATOM 953 O O . LEU A 1 117 ? -14.241 -0.781 5.662 1.00 96.81 117 LEU A O 1
ATOM 957 N N . SER A 1 118 ? -13.353 -0.754 3.603 1.00 94.50 118 SER A N 1
ATOM 958 C CA . SER A 1 118 ? -13.552 0.685 3.354 1.00 94.50 118 SER A CA 1
ATOM 959 C C . SER A 1 118 ? -15.003 1.172 3.494 1.00 94.50 118 SER A C 1
ATOM 961 O O . SER A 1 118 ? -15.228 2.371 3.665 1.00 94.50 118 SER A O 1
ATOM 963 N N . GLN A 1 119 ? -15.988 0.267 3.449 1.00 96.00 119 GLN A N 1
ATOM 964 C CA . GLN A 1 119 ? -17.398 0.596 3.683 1.00 96.00 119 GLN A CA 1
ATOM 965 C C . GLN A 1 119 ? -17.784 0.593 5.169 1.00 96.00 119 GLN A C 1
ATOM 967 O O . GLN A 1 119 ? -18.820 1.147 5.538 1.00 96.00 119 GLN A O 1
ATOM 972 N N . GLN A 1 120 ? -16.972 -0.009 6.036 1.00 96.75 120 GLN A N 1
ATOM 973 C CA . GLN A 1 120 ? -17.219 -0.042 7.475 1.00 96.75 120 GLN A CA 1
ATOM 974 C C . GLN A 1 120 ? -16.861 1.298 8.117 1.00 96.75 120 GLN A C 1
ATOM 976 O O . GLN A 1 120 ? -15.880 1.941 7.741 1.00 96.75 120 GLN A O 1
ATOM 981 N N . SER A 1 121 ? -17.615 1.694 9.144 1.00 95.75 121 SER A N 1
ATOM 982 C CA . SER A 1 121 ? -17.416 2.957 9.868 1.00 95.75 121 SER A CA 1
ATOM 983 C C . SER A 1 121 ? -15.993 3.136 10.408 1.00 95.75 121 SER A C 1
ATOM 985 O O . SER A 1 121 ? -15.472 4.245 10.374 1.00 95.75 121 SER A O 1
ATOM 987 N N . GLU A 1 122 ? -15.349 2.053 10.850 1.00 95.06 122 GLU A N 1
ATOM 988 C CA . GLU A 1 122 ? -13.974 2.062 11.365 1.00 95.06 122 GLU A CA 1
ATOM 989 C C . GLU A 1 122 ? -12.930 2.503 10.321 1.00 95.06 122 GLU A C 1
ATOM 991 O O . GLU A 1 122 ? -11.937 3.146 10.677 1.00 95.06 122 GLU A O 1
ATOM 996 N N . TRP A 1 123 ? -13.142 2.162 9.046 1.00 96.56 123 TRP A N 1
ATOM 997 C CA . TRP A 1 123 ? -12.156 2.313 7.967 1.00 96.56 123 TRP A CA 1
ATOM 998 C C . TRP A 1 123 ? -12.556 3.337 6.912 1.00 96.56 123 TRP A C 1
ATOM 1000 O O . TRP A 1 123 ? -11.735 3.704 6.068 1.00 96.56 123 TRP A O 1
ATOM 1010 N N . LYS A 1 124 ? -13.810 3.791 6.936 1.00 95.38 124 LYS A N 1
ATOM 1011 C CA . LYS A 1 124 ? -14.356 4.706 5.941 1.00 95.38 124 LYS A CA 1
ATOM 1012 C C . LYS A 1 124 ? -13.494 5.959 5.835 1.00 95.38 124 LYS A C 1
ATOM 1014 O O . LYS A 1 124 ? -13.334 6.707 6.794 1.00 95.38 124 LYS A O 1
ATOM 1019 N N . GLY A 1 125 ? -12.937 6.172 4.645 1.00 92.25 125 GLY A N 1
ATOM 1020 C CA . GLY A 1 125 ? -12.076 7.316 4.359 1.00 92.25 125 GLY A CA 1
ATOM 1021 C C . GLY A 1 125 ? -10.686 7.259 4.998 1.00 92.25 125 GLY A C 1
ATOM 1022 O O . GLY A 1 125 ? -10.009 8.275 4.965 1.00 92.25 125 GLY A O 1
ATOM 1023 N N . LYS A 1 126 ? -10.232 6.126 5.558 1.00 95.38 126 LYS A N 1
ATOM 1024 C CA . LYS A 1 126 ? -8.873 6.002 6.124 1.00 95.38 126 LYS A CA 1
ATOM 1025 C C . LYS A 1 126 ? -7.796 5.673 5.098 1.00 95.38 126 LYS A C 1
ATOM 1027 O O . LYS A 1 126 ? -6.630 5.940 5.355 1.00 95.38 126 LYS A O 1
ATOM 1032 N N . PHE A 1 127 ? -8.153 5.075 3.968 1.00 93.81 127 PHE A N 1
ATOM 1033 C CA . PHE A 1 127 ? -7.207 4.702 2.920 1.00 93.81 127 PHE A CA 1
ATOM 1034 C C . PHE A 1 127 ? -7.886 4.655 1.552 1.00 93.81 127 PHE A C 1
ATOM 1036 O O . PHE A 1 127 ? -9.112 4.606 1.442 1.00 93.81 127 PHE A O 1
ATOM 1043 N N . LYS A 1 128 ? -7.065 4.642 0.504 1.00 87.88 128 LYS A N 1
ATOM 1044 C CA . LYS A 1 128 ? -7.460 4.399 -0.886 1.00 87.88 128 LYS A CA 1
ATOM 1045 C C . LYS A 1 128 ? -6.895 3.064 -1.362 1.00 87.88 128 LYS A C 1
ATOM 1047 O O . LYS A 1 128 ? -5.912 2.574 -0.814 1.00 87.88 128 LYS A O 1
ATOM 1052 N N . ILE A 1 129 ? -7.518 2.469 -2.374 1.00 87.31 129 ILE A N 1
ATOM 1053 C CA . ILE A 1 129 ? -7.181 1.127 -2.865 1.00 87.31 129 ILE A CA 1
ATOM 1054 C C . ILE A 1 129 ? -6.790 1.236 -4.333 1.00 87.31 129 ILE A C 1
ATOM 1056 O O . ILE A 1 129 ? -7.516 1.840 -5.118 1.00 87.31 129 ILE A O 1
ATOM 1060 N N . GLY A 1 130 ? -5.664 0.634 -4.709 1.00 83.38 130 GLY A N 1
ATOM 1061 C CA . GLY A 1 130 ? -5.219 0.569 -6.096 1.00 83.38 130 GLY A CA 1
ATOM 1062 C C . GLY A 1 130 ? -4.784 -0.836 -6.499 1.00 83.38 130 GLY A C 1
ATOM 1063 O O . GLY A 1 130 ? -4.032 -1.505 -5.790 1.00 83.38 130 GLY A O 1
ATOM 1064 N N . SER A 1 131 ? -5.214 -1.275 -7.680 1.00 80.00 131 SER A N 1
ATOM 1065 C CA . SER A 1 131 ? -4.606 -2.436 -8.331 1.00 80.00 131 SER A CA 1
ATOM 1066 C C . SER A 1 131 ? -3.391 -1.992 -9.146 1.00 80.00 131 SER A C 1
ATOM 1068 O O . SER A 1 131 ? -3.345 -0.880 -9.671 1.00 80.00 131 SER A O 1
ATOM 1070 N N . THR A 1 132 ? -2.373 -2.843 -9.223 1.00 74.50 132 THR A N 1
ATOM 1071 C CA . THR A 1 132 ? -1.123 -2.537 -9.927 1.00 74.50 132 THR A CA 1
ATOM 1072 C C . THR A 1 132 ? -0.691 -3.676 -10.836 1.00 74.50 132 THR A C 1
ATOM 1074 O O . THR A 1 132 ? -1.076 -4.838 -10.658 1.00 74.50 132 THR A O 1
ATOM 1077 N N . SER A 1 133 ? 0.157 -3.322 -11.808 1.00 71.75 133 SER A N 1
ATOM 1078 C CA . SER A 1 133 ? 0.992 -4.287 -12.517 1.00 71.75 133 SER A CA 1
ATOM 1079 C C . SER A 1 133 ? 2.130 -4.807 -11.613 1.00 71.75 133 SER A C 1
ATOM 1081 O O . SER A 1 133 ? 2.096 -4.625 -10.395 1.00 71.75 133 SER A O 1
ATOM 1083 N N . HIS A 1 134 ? 3.137 -5.499 -12.163 1.00 73.88 134 HIS A N 1
ATOM 1084 C CA . HIS A 1 134 ? 4.032 -6.297 -11.328 1.00 73.88 134 HIS A CA 1
ATOM 1085 C C . HIS A 1 134 ? 4.898 -5.383 -10.476 1.00 73.88 134 HIS A C 1
ATOM 1087 O O . HIS A 1 134 ? 5.891 -4.841 -10.966 1.00 73.88 134 HIS A O 1
ATOM 1093 N N . ILE A 1 135 ? 4.579 -5.266 -9.187 1.00 71.00 135 ILE A N 1
ATOM 1094 C CA . ILE A 1 135 ? 5.266 -4.318 -8.315 1.00 71.00 135 ILE A CA 1
ATOM 1095 C C . ILE A 1 135 ? 6.527 -4.879 -7.652 1.00 71.00 135 ILE A C 1
ATOM 1097 O O . ILE A 1 135 ? 7.418 -4.122 -7.292 1.00 71.00 135 ILE A O 1
ATOM 1101 N N . GLY A 1 136 ? 6.733 -6.194 -7.681 1.00 77.81 136 GLY A N 1
ATOM 1102 C CA . GLY A 1 136 ? 7.847 -6.873 -7.009 1.00 77.81 136 GLY A CA 1
ATOM 1103 C C . GLY A 1 136 ? 7.325 -7.777 -5.895 1.00 77.81 136 GLY A C 1
ATOM 1104 O O . GLY A 1 136 ? 6.120 -7.980 -5.781 1.00 77.81 136 GLY A O 1
ATOM 1105 N N . GLY A 1 137 ? 8.216 -8.392 -5.113 1.00 82.81 137 GLY A N 1
ATOM 1106 C CA . GLY A 1 137 ? 7.815 -9.170 -3.931 1.00 82.81 137 GLY A CA 1
ATOM 1107 C C . GLY A 1 137 ? 6.918 -10.389 -4.202 1.00 82.81 137 GLY A C 1
ATOM 1108 O O . GLY A 1 137 ? 6.285 -10.879 -3.274 1.00 82.81 137 GLY A O 1
ATOM 1109 N N . HIS A 1 138 ? 6.847 -10.902 -5.438 1.00 85.19 138 HIS A N 1
ATOM 1110 C CA . HIS A 1 138 ? 5.980 -12.037 -5.814 1.00 85.19 138 HIS A CA 1
ATOM 1111 C C . HIS A 1 138 ? 6.314 -13.335 -5.060 1.00 85.19 138 HIS A C 1
ATOM 1113 O O . HIS A 1 138 ? 5.446 -14.181 -4.868 1.00 85.19 138 HIS A O 1
ATOM 1119 N N . LYS A 1 139 ? 7.541 -13.461 -4.530 1.00 89.88 139 LYS A N 1
ATOM 1120 C CA . LYS A 1 139 ? 7.904 -14.512 -3.563 1.00 89.88 139 LYS A CA 1
ATOM 1121 C C . LYS A 1 139 ? 6.969 -14.533 -2.339 1.00 89.88 139 LYS A C 1
ATOM 1123 O O . LYS A 1 139 ? 6.766 -15.594 -1.762 1.00 89.88 139 LYS A O 1
ATOM 1128 N N . PHE A 1 140 ? 6.389 -13.387 -1.986 1.00 91.06 140 PHE A N 1
ATOM 1129 C CA . PHE A 1 140 ? 5.456 -13.181 -0.881 1.00 91.06 140 PHE A CA 1
ATOM 1130 C C . PHE A 1 140 ? 4.054 -12.789 -1.378 1.00 91.06 140 PHE A C 1
ATOM 1132 O O . PHE A 1 140 ? 3.460 -11.864 -0.827 1.00 91.06 140 PHE A O 1
ATOM 1139 N N . ALA A 1 141 ? 3.562 -13.435 -2.445 1.00 90.00 141 ALA A N 1
ATOM 1140 C CA . ALA A 1 141 ? 2.246 -13.173 -3.041 1.00 90.00 141 ALA A CA 1
ATOM 1141 C C . ALA A 1 141 ? 1.120 -13.015 -1.996 1.00 90.00 141 ALA A C 1
ATOM 1143 O O . ALA A 1 141 ? 1.197 -13.558 -0.893 1.00 90.00 141 ALA A O 1
ATOM 1144 N N . GLY A 1 142 ? 0.110 -12.214 -2.347 1.00 90.50 142 GLY A N 1
ATOM 1145 C CA . GLY A 1 142 ? -0.684 -11.502 -1.343 1.00 90.50 142 GLY A CA 1
ATOM 1146 C C . GLY A 1 142 ? 0.129 -10.359 -0.733 1.00 90.50 142 GLY A C 1
ATOM 1147 O O . GLY A 1 142 ? 0.115 -10.168 0.477 1.00 90.50 142 GLY A O 1
ATOM 1148 N N . ASN A 1 143 ? 0.927 -9.665 -1.554 1.00 93.00 143 ASN A N 1
ATOM 1149 C CA . ASN A 1 143 ? 1.677 -8.503 -1.100 1.00 93.00 143 ASN A CA 1
ATOM 1150 C C . ASN A 1 143 ? 0.887 -7.217 -1.307 1.00 93.00 143 ASN A C 1
ATOM 1152 O O . ASN A 1 143 ? 0.112 -7.095 -2.261 1.00 93.00 143 ASN A O 1
ATOM 1156 N N . ILE A 1 144 ? 1.104 -6.275 -0.397 1.00 94.31 144 ILE A N 1
ATOM 1157 C CA . ILE A 1 144 ? 0.631 -4.905 -0.527 1.00 94.31 144 ILE A CA 1
ATOM 1158 C C . ILE A 1 144 ? 1.781 -3.935 -0.287 1.00 94.31 144 ILE A C 1
ATOM 1160 O O . ILE A 1 144 ? 2.739 -4.259 0.419 1.00 94.31 144 ILE A O 1
ATOM 1164 N N . ILE A 1 145 ? 1.653 -2.741 -0.853 1.00 91.25 145 ILE A N 1
ATOM 1165 C CA . ILE A 1 145 ? 2.482 -1.587 -0.513 1.00 91.25 145 ILE A CA 1
ATOM 1166 C C . ILE A 1 145 ? 1.572 -0.500 0.021 1.00 91.25 145 ILE A C 1
ATOM 1168 O O . ILE A 1 145 ? 0.586 -0.157 -0.636 1.00 91.25 145 ILE A O 1
ATOM 1172 N N . ILE A 1 146 ? 1.924 0.052 1.177 1.00 92.25 146 ILE A N 1
ATOM 1173 C CA . ILE A 1 146 ? 1.247 1.216 1.734 1.00 92.25 146 ILE A CA 1
ATOM 1174 C C . ILE A 1 146 ? 2.056 2.467 1.386 1.00 92.25 146 ILE A C 1
ATOM 1176 O O . ILE A 1 146 ? 3.227 2.593 1.735 1.00 92.25 146 ILE A O 1
ATOM 1180 N N . TYR A 1 147 ? 1.441 3.378 0.641 1.00 85.00 147 TYR A N 1
ATOM 1181 C CA . TYR A 1 147 ? 1.985 4.675 0.246 1.00 85.00 147 TYR A CA 1
ATOM 1182 C C . TYR A 1 147 ? 1.378 5.768 1.132 1.00 85.00 147 TYR A C 1
ATOM 1184 O O . TYR A 1 147 ? 0.175 5.700 1.372 1.00 85.00 147 TYR A O 1
ATOM 1192 N N . PRO A 1 148 ? 2.124 6.790 1.586 1.00 78.69 148 PRO A N 1
ATOM 1193 C CA . PRO A 1 148 ? 3.433 7.205 1.085 1.00 78.69 148 PRO A CA 1
ATOM 1194 C C . PRO A 1 148 ? 4.654 6.661 1.826 1.00 78.69 148 PRO A C 1
ATOM 1196 O O . PRO A 1 148 ? 5.776 6.881 1.374 1.00 78.69 148 PRO A O 1
ATOM 1199 N N . THR A 1 149 ? 4.465 5.950 2.936 1.00 83.81 149 THR A N 1
ATOM 1200 C CA . THR A 1 149 ? 5.582 5.414 3.730 1.00 83.81 149 THR A CA 1
ATOM 1201 C C . THR A 1 149 ? 6.419 4.404 2.946 1.00 83.81 149 THR A C 1
ATOM 1203 O O . THR A 1 149 ? 7.627 4.310 3.139 1.00 83.81 149 THR A O 1
ATOM 1206 N N . GLY A 1 150 ? 5.795 3.697 2.002 1.00 85.81 150 GLY A N 1
ATOM 1207 C CA . GLY A 1 150 ? 6.445 2.679 1.192 1.00 85.81 150 GLY A CA 1
ATOM 1208 C C . GLY A 1 150 ? 6.645 1.378 1.955 1.00 85.81 150 GLY A C 1
ATOM 1209 O O . GLY A 1 150 ? 7.599 0.663 1.660 1.00 85.81 150 GLY A O 1
ATOM 1210 N N . ASP A 1 151 ? 5.790 1.074 2.932 1.00 91.31 151 ASP A N 1
ATOM 1211 C CA . ASP A 1 151 ? 5.841 -0.176 3.689 1.00 91.31 151 ASP A CA 1
ATOM 1212 C C . ASP A 1 151 ? 5.317 -1.345 2.864 1.00 91.31 151 ASP A C 1
ATOM 1214 O O . ASP A 1 151 ? 4.230 -1.287 2.287 1.00 91.31 151 ASP A O 1
ATOM 1218 N N . TRP A 1 152 ? 6.096 -2.422 2.825 1.00 93.31 152 TRP A N 1
ATOM 1219 C CA . TRP A 1 152 ? 5.749 -3.652 2.131 1.00 93.31 152 TRP A CA 1
ATOM 1220 C C . TRP A 1 152 ? 5.268 -4.695 3.118 1.00 93.31 152 TRP A C 1
ATOM 1222 O O . TRP A 1 152 ? 5.975 -5.048 4.063 1.00 93.31 152 TRP A O 1
ATOM 1232 N N . TYR A 1 153 ? 4.126 -5.292 2.809 1.00 96.56 153 TYR A N 1
ATOM 1233 C CA . TYR A 1 153 ? 3.619 -6.466 3.506 1.00 96.56 153 TYR A CA 1
ATOM 1234 C C . TYR A 1 153 ? 3.438 -7.612 2.522 1.00 96.56 153 TYR A C 1
ATOM 1236 O O . TYR A 1 153 ? 3.242 -7.393 1.329 1.00 96.56 153 TYR A O 1
ATOM 1244 N N . GLY A 1 154 ? 3.526 -8.847 3.003 1.00 96.06 154 GLY A N 1
ATOM 1245 C CA . GLY A 1 154 ? 3.376 -10.033 2.167 1.00 96.06 154 GLY A CA 1
ATOM 1246 C C . GLY A 1 154 ? 2.757 -11.211 2.899 1.00 96.06 154 GLY A C 1
ATOM 1247 O O . GLY A 1 154 ? 2.669 -11.225 4.128 1.00 96.06 154 GLY A O 1
ATOM 1248 N N . LEU A 1 155 ? 2.392 -12.237 2.125 1.00 95.81 155 LEU A N 1
ATOM 1249 C CA . LEU A 1 155 ? 1.659 -13.411 2.618 1.00 95.81 155 LEU A CA 1
ATOM 1250 C C . LEU A 1 155 ? 0.293 -13.040 3.221 1.00 95.81 155 LEU A C 1
ATOM 1252 O O . LEU A 1 155 ? -0.135 -13.625 4.221 1.00 95.81 155 LEU A O 1
ATOM 1256 N N . LEU A 1 156 ? -0.369 -12.038 2.641 1.00 96.81 156 LEU A N 1
ATOM 1257 C CA . LEU A 1 156 ? -1.696 -11.617 3.064 1.00 96.81 156 LEU A CA 1
ATOM 1258 C C . LEU A 1 156 ? -2.792 -12.401 2.345 1.00 96.81 156 LEU A C 1
ATOM 1260 O O . LEU A 1 156 ? -2.637 -12.852 1.209 1.00 96.81 156 LEU A O 1
ATOM 1264 N N . ASN A 1 157 ? -3.920 -12.527 3.027 1.00 95.25 157 ASN A N 1
ATOM 1265 C CA . ASN A 1 157 ? -5.177 -13.062 2.526 1.00 95.25 157 ASN A CA 1
ATOM 1266 C C . ASN A 1 157 ? -6.346 -12.350 3.232 1.00 95.25 157 ASN A C 1
ATOM 1268 O O . ASN A 1 157 ? -6.140 -11.461 4.059 1.00 95.25 157 ASN A O 1
ATOM 1272 N N . GLN A 1 158 ? -7.575 -12.758 2.923 1.00 94.94 158 GLN A N 1
ATOM 1273 C CA . GLN A 1 158 ? -8.791 -12.145 3.468 1.00 94.94 158 GLN A CA 1
ATOM 1274 C C . GLN A 1 158 ? -8.901 -12.248 5.000 1.00 94.94 158 GLN A C 1
ATOM 1276 O O . GLN A 1 158 ? -9.528 -11.402 5.622 1.00 94.94 158 GLN A O 1
ATOM 1281 N N . ASN A 1 159 ? -8.253 -13.236 5.623 1.00 95.38 159 ASN A N 1
ATOM 1282 C CA . ASN A 1 159 ? -8.360 -13.474 7.063 1.00 95.38 159 ASN A CA 1
ATOM 1283 C C . ASN A 1 159 ? -7.384 -12.631 7.892 1.00 95.38 159 ASN A C 1
ATOM 1285 O O .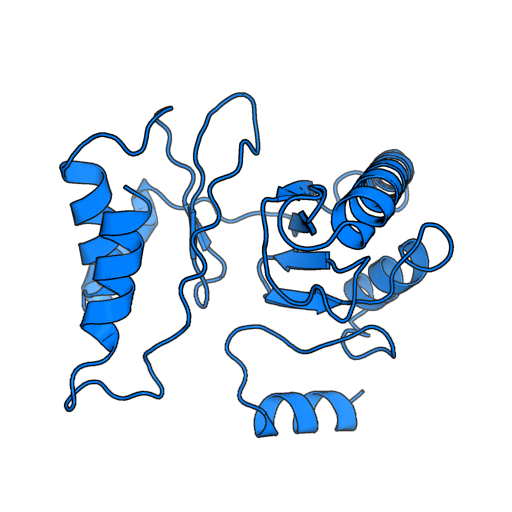 ASN A 1 159 ? -7.635 -12.411 9.072 1.00 95.38 159 ASN A O 1
ATOM 1289 N N . ASN A 1 160 ? -6.255 -12.200 7.318 1.00 96.44 160 ASN A N 1
ATOM 1290 C CA . ASN A 1 160 ? -5.209 -11.492 8.067 1.00 96.44 160 ASN A CA 1
ATOM 1291 C C . ASN A 1 160 ? -5.008 -10.034 7.640 1.00 96.44 160 ASN A C 1
ATOM 1293 O O . ASN A 1 160 ? -4.410 -9.266 8.393 1.00 96.44 160 ASN A O 1
ATOM 1297 N N . ILE A 1 161 ? -5.513 -9.624 6.472 1.00 96.62 161 ILE A N 1
ATOM 1298 C CA . ILE A 1 161 ? -5.280 -8.267 5.975 1.00 96.62 161 ILE A CA 1
ATOM 1299 C C . ILE A 1 161 ? -5.869 -7.203 6.898 1.00 96.62 161 ILE A C 1
ATOM 1301 O O . ILE A 1 161 ? -5.201 -6.207 7.157 1.00 96.62 161 ILE A O 1
ATOM 1305 N N . GLN A 1 162 ? -7.069 -7.421 7.443 1.00 96.88 162 GLN A N 1
ATOM 1306 C CA . GLN A 1 162 ? -7.695 -6.457 8.347 1.00 96.88 162 GLN A CA 1
ATOM 1307 C C . GLN A 1 162 ? -6.807 -6.171 9.564 1.00 96.88 162 GLN A C 1
ATOM 1309 O O . GLN A 1 162 ? -6.634 -5.012 9.936 1.00 96.88 162 GLN A O 1
ATOM 1314 N N . GLU A 1 163 ? -6.209 -7.211 10.146 1.00 96.50 163 GLU A N 1
ATOM 1315 C CA . GLU A 1 163 ? -5.327 -7.056 11.299 1.00 96.50 163 GLU A CA 1
ATOM 1316 C C . GLU A 1 163 ? -4.037 -6.326 10.924 1.00 96.50 163 GLU A C 1
ATOM 1318 O O . GLU A 1 163 ? -3.634 -5.397 11.613 1.00 96.50 163 GLU A O 1
ATOM 1323 N N . VAL A 1 164 ? -3.435 -6.647 9.778 1.00 96.88 164 VAL A N 1
ATOM 1324 C CA . VAL A 1 164 ? -2.242 -5.932 9.297 1.00 96.88 164 VAL A CA 1
ATOM 1325 C C . VAL A 1 164 ? -2.524 -4.445 9.072 1.00 96.88 164 VAL A C 1
ATOM 1327 O O . VAL A 1 164 ? -1.699 -3.608 9.437 1.00 96.88 164 VAL A O 1
ATOM 1330 N N . ILE A 1 165 ? -3.690 -4.098 8.519 1.00 96.31 165 ILE A N 1
ATOM 1331 C CA . ILE A 1 165 ? -4.098 -2.700 8.346 1.00 96.31 165 ILE A CA 1
ATOM 1332 C C . ILE A 1 165 ? -4.339 -2.024 9.702 1.00 96.31 165 ILE A C 1
ATOM 1334 O O . ILE A 1 165 ? -3.894 -0.894 9.901 1.00 96.31 165 ILE A O 1
ATOM 1338 N N . ARG A 1 166 ? -4.969 -2.712 10.660 1.00 96.31 166 ARG A N 1
ATOM 1339 C CA . ARG A 1 166 ? -5.138 -2.217 12.036 1.00 96.31 166 ARG A CA 1
ATOM 1340 C C . ARG A 1 166 ? -3.801 -1.917 12.700 1.00 96.31 166 ARG A C 1
ATOM 1342 O O . ARG A 1 166 ? -3.614 -0.802 13.176 1.00 96.31 166 ARG A O 1
ATOM 1349 N N . MET A 1 167 ? -2.873 -2.867 12.670 1.00 94.94 167 MET A N 1
ATOM 1350 C CA . MET A 1 167 ? -1.524 -2.703 13.211 1.00 94.94 167 MET A CA 1
ATOM 1351 C C . MET A 1 167 ? -0.809 -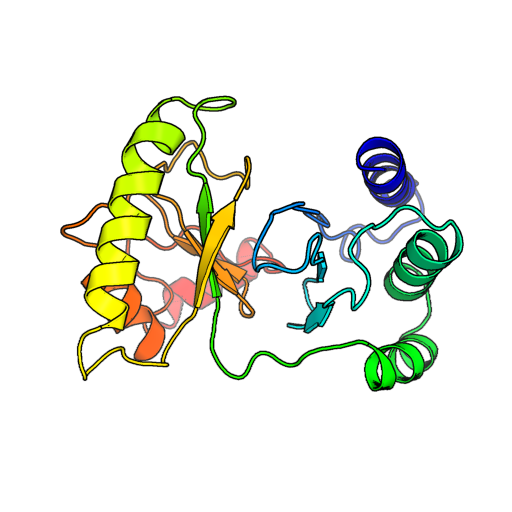1.509 12.573 1.00 94.94 167 MET A C 1
ATOM 1353 O O . MET A 1 167 ? -0.287 -0.659 13.287 1.00 94.94 167 MET A O 1
ATOM 1357 N N . TYR A 1 168 ? -0.867 -1.375 11.243 1.00 94.81 168 TYR A N 1
ATOM 1358 C CA . TYR A 1 168 ? -0.280 -0.230 10.542 1.00 94.81 168 TYR A CA 1
ATOM 1359 C C . TYR A 1 168 ? -0.832 1.112 11.049 1.00 94.81 168 TYR A C 1
ATOM 1361 O O . TYR A 1 168 ? -0.058 2.008 11.380 1.00 94.81 168 TYR A O 1
ATOM 1369 N N . PHE A 1 169 ? -2.158 1.254 11.163 1.00 94.31 169 PHE A N 1
ATOM 1370 C CA . PHE A 1 169 ? -2.773 2.495 11.653 1.00 94.31 169 PHE A CA 1
ATOM 1371 C C . PHE A 1 169 ? -2.546 2.751 13.150 1.00 94.31 169 PHE A C 1
ATOM 1373 O O . PHE A 1 169 ? -2.646 3.899 13.578 1.00 94.31 169 PHE A O 1
ATOM 1380 N N . ASN A 1 170 ? -2.215 1.717 13.924 1.00 93.81 170 ASN A N 1
ATOM 1381 C CA . ASN A 1 170 ? -1.828 1.838 15.329 1.00 93.81 170 ASN A CA 1
ATOM 1382 C C . ASN A 1 170 ? -0.336 2.166 15.523 1.00 93.81 170 ASN A C 1
ATOM 1384 O O . ASN A 1 170 ? 0.066 2.488 16.637 1.00 93.81 170 ASN A O 1
ATOM 1388 N N . GLY A 1 171 ? 0.477 2.113 14.461 1.00 91.12 171 GLY A N 1
ATOM 1389 C CA . GLY A 1 171 ? 1.927 2.333 14.522 1.00 91.12 171 GLY A CA 1
ATOM 1390 C C . GLY A 1 171 ? 2.764 1.054 14.646 1.00 91.12 171 GLY A C 1
ATOM 1391 O O . GLY A 1 171 ? 3.991 1.127 14.593 1.00 91.12 171 GLY A O 1
ATOM 1392 N N . ASP A 1 172 ? 2.132 -0.120 14.703 1.00 91.50 172 ASP A N 1
ATOM 1393 C CA . ASP A 1 172 ? 2.782 -1.435 14.788 1.00 91.50 172 ASP A CA 1
ATOM 1394 C C . ASP A 1 172 ? 3.184 -1.943 13.390 1.00 91.50 172 ASP A C 1
ATOM 1396 O O . ASP A 1 172 ? 2.696 -2.951 12.863 1.00 91.50 172 ASP A O 1
ATOM 1400 N N . ILE A 1 173 ? 4.069 -1.187 12.738 1.00 88.56 173 ILE A N 1
ATOM 1401 C CA . ILE A 1 173 ? 4.375 -1.323 11.307 1.00 88.56 173 ILE A CA 1
ATOM 1402 C C . ILE A 1 173 ? 5.124 -2.630 10.995 1.00 88.56 173 ILE A C 1
ATOM 1404 O O . ILE A 1 173 ? 4.848 -3.282 9.987 1.00 88.56 173 ILE A O 1
ATOM 1408 N N . THR A 1 174 ? 6.057 -3.046 11.846 1.00 88.62 174 THR A N 1
ATOM 1409 C CA . THR A 1 174 ? 7.064 -4.106 11.611 1.00 88.62 174 THR A CA 1
ATOM 1410 C C . THR A 1 174 ? 6.595 -5.516 11.994 1.00 88.62 174 THR A C 1
ATOM 1412 O O . THR A 1 174 ? 7.397 -6.373 12.371 1.00 88.62 174 THR A O 1
ATOM 1415 N N . ASN A 1 175 ? 5.299 -5.794 11.859 1.00 87.50 175 ASN A N 1
ATOM 1416 C CA . ASN A 1 175 ? 4.711 -7.090 12.202 1.00 87.50 175 ASN A CA 1
ATOM 1417 C C . ASN A 1 175 ? 5.258 -8.270 11.360 1.00 87.50 175 ASN A C 1
ATOM 1419 O O . ASN A 1 175 ? 6.042 -8.109 10.419 1.00 87.50 175 ASN A O 1
ATOM 1423 N N . LEU A 1 176 ? 4.804 -9.496 11.655 1.00 92.31 176 LEU A N 1
ATOM 1424 C CA . LEU A 1 176 ? 5.246 -10.726 10.974 1.00 92.31 176 LEU A CA 1
ATOM 1425 C C . LEU A 1 176 ? 5.074 -10.688 9.440 1.00 92.31 176 LEU A C 1
ATOM 1427 O O . LEU A 1 176 ? 5.790 -11.384 8.709 1.00 92.31 176 LEU A O 1
ATOM 1431 N N . HIS A 1 177 ? 4.150 -9.877 8.925 1.00 95.88 177 HIS A N 1
ATOM 1432 C CA . HIS A 1 177 ? 3.896 -9.716 7.496 1.00 95.88 177 HIS A CA 1
ATOM 1433 C C . HIS A 1 177 ? 4.768 -8.647 6.837 1.00 95.88 177 HIS A C 1
ATOM 1435 O O . HIS A 1 177 ? 4.866 -8.649 5.609 1.00 95.88 177 HIS A O 1
ATOM 1441 N N . TRP A 1 178 ? 5.457 -7.799 7.604 1.00 95.94 178 TRP A N 1
ATOM 1442 C CA . TRP A 1 178 ? 6.314 -6.742 7.072 1.00 95.94 178 TRP A CA 1
ATOM 1443 C C . TRP A 1 178 ? 7.540 -7.314 6.344 1.00 95.94 178 TRP A C 1
ATOM 1445 O O . TRP A 1 178 ? 8.207 -8.255 6.800 1.00 95.94 178 TRP A O 1
ATOM 1455 N N . ARG A 1 179 ? 7.830 -6.778 5.159 1.00 94.75 179 ARG A N 1
ATOM 1456 C CA . ARG A 1 179 ? 8.895 -7.228 4.241 1.00 94.75 179 ARG A CA 1
ATOM 1457 C C . ARG A 1 179 ? 9.927 -6.148 3.941 1.00 94.75 179 ARG A C 1
ATOM 1459 O O . ARG A 1 179 ? 10.843 -6.406 3.163 1.00 94.75 179 ARG A O 1
ATOM 1466 N N . GLY A 1 180 ? 9.810 -5.000 4.594 1.00 91.75 180 GLY A N 1
ATOM 1467 C CA . GLY A 1 180 ? 10.705 -3.867 4.429 1.00 91.75 180 GLY A CA 1
ATOM 1468 C C . GLY A 1 180 ? 9.941 -2.595 4.107 1.00 91.75 180 GLY A C 1
ATOM 1469 O O . GLY A 1 180 ? 8.741 -2.624 3.836 1.00 91.75 180 GLY A O 1
ATOM 1470 N N . GLN A 1 181 ? 10.665 -1.488 4.106 1.00 89.00 181 GLN A N 1
ATOM 1471 C CA . GLN A 1 181 ? 10.153 -0.187 3.710 1.00 89.00 181 GLN A CA 1
ATOM 1472 C C . GLN A 1 181 ? 11.047 0.358 2.603 1.00 89.00 181 GLN A C 1
ATOM 1474 O O . GLN A 1 181 ? 12.274 0.234 2.644 1.00 89.00 181 GLN A O 1
ATOM 1479 N N . MET A 1 182 ? 10.430 0.935 1.577 1.00 81.81 182 MET A N 1
ATOM 1480 C CA . MET A 1 182 ? 11.165 1.554 0.480 1.00 81.81 182 MET A CA 1
ATOM 1481 C C . MET A 1 182 ? 12.082 2.661 1.007 1.00 81.81 182 MET A C 1
ATOM 1483 O O . MET A 1 182 ? 11.741 3.373 1.944 1.00 81.81 182 MET A O 1
ATOM 1487 N N . ALA A 1 183 ? 13.241 2.815 0.365 1.00 75.50 183 ALA A N 1
ATOM 1488 C CA . ALA A 1 183 ? 14.270 3.800 0.709 1.00 75.50 183 ALA A CA 1
ATOM 1489 C C . ALA A 1 183 ? 14.999 3.592 2.054 1.00 75.50 183 ALA A C 1
ATOM 1491 O O . ALA A 1 183 ? 15.818 4.438 2.410 1.00 75.50 183 ALA A O 1
ATOM 1492 N N . LEU A 1 184 ? 14.779 2.474 2.757 1.00 81.31 184 LEU A N 1
ATOM 1493 C CA . LEU A 1 184 ? 15.602 2.093 3.907 1.00 81.31 184 LEU A CA 1
ATOM 1494 C C . LEU A 1 184 ? 16.710 1.106 3.531 1.00 81.31 184 LEU A C 1
ATOM 1496 O O . LEU A 1 184 ? 16.507 0.184 2.737 1.00 81.31 184 LEU A O 1
ATOM 1500 N N . THR A 1 185 ? 17.878 1.263 4.155 1.00 84.44 185 THR A N 1
ATOM 1501 C CA . THR A 1 185 ? 18.957 0.272 4.069 1.00 84.44 185 THR A CA 1
ATOM 1502 C C . THR A 1 185 ? 18.624 -0.977 4.895 1.00 84.44 185 THR A C 1
ATOM 1504 O O . THR A 1 185 ? 17.808 -0.916 5.823 1.00 84.44 185 THR A O 1
ATOM 1507 N N . PRO A 1 186 ? 19.268 -2.127 4.625 1.00 85.75 186 PRO A N 1
ATOM 1508 C CA . PRO A 1 186 ? 19.101 -3.323 5.448 1.00 85.75 186 PRO A CA 1
ATOM 1509 C C . PRO A 1 186 ? 19.329 -3.079 6.949 1.00 85.75 186 PRO A C 1
ATOM 1511 O O . PRO A 1 186 ? 18.622 -3.657 7.772 1.00 85.75 186 PRO A O 1
ATOM 1514 N N . GLU A 1 187 ? 20.276 -2.216 7.316 1.00 87.75 187 GLU A N 1
ATOM 1515 C CA . GLU A 1 187 ? 20.604 -1.854 8.699 1.00 87.75 187 GLU A CA 1
ATOM 1516 C C . GLU A 1 187 ? 19.486 -1.029 9.340 1.00 87.75 187 GLU A C 1
ATOM 1518 O O . GLU A 1 187 ? 19.046 -1.347 10.444 1.00 87.75 187 GLU A O 1
ATOM 1523 N N . GLN A 1 188 ? 18.967 -0.026 8.626 1.00 87.06 188 GLN A N 1
ATOM 1524 C CA . GLN A 1 188 ? 17.843 0.793 9.091 1.00 87.06 188 GLN A CA 1
ATOM 1525 C C . GLN A 1 188 ? 16.588 -0.059 9.312 1.00 87.06 188 GLN A C 1
ATOM 1527 O O . GLN A 1 188 ? 15.919 0.066 10.334 1.00 87.06 188 GLN A O 1
ATOM 1532 N N . GLN A 1 189 ? 16.304 -0.992 8.399 1.00 89.81 189 GLN A N 1
ATOM 1533 C CA . GLN A 1 189 ? 15.179 -1.916 8.552 1.00 89.81 189 GLN A CA 1
ATOM 1534 C C . GLN A 1 189 ? 15.343 -2.857 9.754 1.00 89.81 189 GLN A C 1
ATOM 1536 O O . GLN A 1 189 ? 14.355 -3.188 10.409 1.00 89.81 189 GLN A O 1
ATOM 1541 N N . LYS A 1 190 ? 16.571 -3.309 10.051 1.00 88.81 190 LYS A N 1
ATOM 1542 C CA . LYS A 1 190 ? 16.850 -4.119 11.250 1.00 88.81 190 LYS A CA 1
ATOM 1543 C C . LYS A 1 190 ? 16.591 -3.318 12.525 1.00 88.81 190 LYS A C 1
ATOM 1545 O O . LYS A 1 190 ? 15.954 -3.848 13.425 1.00 88.81 190 LYS A O 1
ATOM 1550 N N . LEU A 1 191 ? 17.030 -2.060 12.568 1.00 88.94 191 LEU A N 1
ATOM 1551 C CA . LEU A 1 191 ? 16.832 -1.180 13.721 1.00 88.94 191 LEU A CA 1
ATOM 1552 C C . LEU A 1 191 ? 15.345 -0.905 13.998 1.00 88.94 191 LEU A C 1
ATOM 1554 O O . LEU A 1 191 ? 14.921 -0.873 15.152 1.00 88.94 191 LEU A O 1
ATOM 1558 N N . LEU A 1 192 ? 14.532 -0.767 12.946 1.00 85.50 192 LEU A N 1
ATOM 1559 C CA . LEU A 1 192 ? 13.084 -0.623 13.106 1.00 85.50 192 LEU A CA 1
ATOM 1560 C C . LEU A 1 192 ? 12.469 -1.846 13.789 1.00 85.50 192 LEU A C 1
ATOM 1562 O O . LEU A 1 192 ? 11.717 -1.691 14.744 1.00 85.50 192 LEU A O 1
ATOM 1566 N N . LYS A 1 193 ? 12.853 -3.057 13.368 1.00 8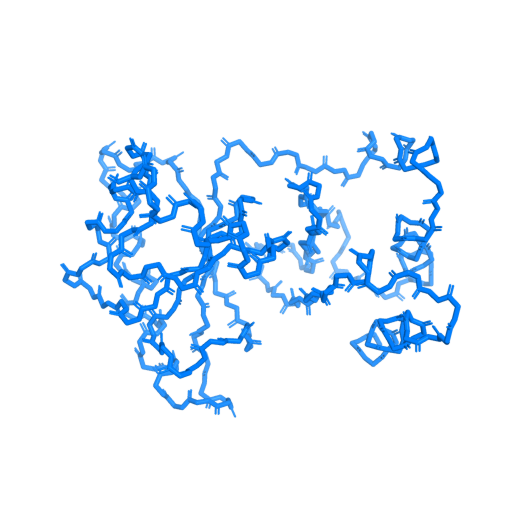2.31 193 LYS A N 1
ATOM 1567 C CA . LYS A 1 193 ? 12.347 -4.313 13.947 1.00 82.31 193 LYS A CA 1
ATOM 1568 C C . LYS A 1 193 ? 12.733 -4.547 15.405 1.00 82.31 193 LYS A C 1
ATOM 1570 O O . LYS A 1 193 ? 12.113 -5.380 16.046 1.00 82.31 193 LYS A O 1
ATOM 1575 N N . THR A 1 194 ? 13.784 -3.903 15.904 1.00 75.00 194 THR A N 1
ATOM 1576 C CA . THR A 1 194 ? 14.227 -4.061 17.300 1.00 75.00 194 THR A CA 1
ATOM 1577 C C . THR A 1 194 ? 13.586 -3.056 18.251 1.00 75.00 194 THR A C 1
ATOM 1579 O O . THR A 1 194 ? 13.726 -3.201 19.459 1.00 75.00 194 THR A O 1
ATOM 1582 N N . THR A 1 195 ? 12.937 -2.019 17.715 1.00 60.09 195 THR A N 1
ATOM 1583 C CA . THR A 1 195 ? 12.375 -0.897 18.492 1.00 60.09 195 THR A CA 1
ATOM 1584 C C . THR A 1 195 ? 10.854 -1.017 18.681 1.00 60.09 195 THR A C 1
ATOM 1586 O O . THR A 1 195 ? 10.245 -0.179 19.335 1.00 60.09 195 THR A O 1
ATOM 1589 N N . THR A 1 196 ? 10.247 -2.050 18.098 1.00 55.12 196 THR A N 1
ATOM 1590 C CA . THR A 1 196 ? 8.807 -2.366 18.114 1.00 55.12 196 THR A CA 1
ATOM 1591 C C . THR A 1 196 ? 8.607 -3.713 18.784 1.00 55.12 196 THR A C 1
ATOM 1593 O O . THR A 1 196 ? 7.621 -3.846 19.535 1.00 55.12 196 THR A O 1
#

Sequence (196 aa):
MVKDLMEITKGVQGDNVDKSSCFPIKITLGTFSEQENDLLIFRQQARWAFKYPSLNSPNQLDLIKNYLFCSEESRVQIENDHFIREQVPWIFTCAHTRRDVRCGQCGPAIIDELQRLSQQSEWKGKFKIGSTSHIGGHKFAGNIIIYPTGDWYGLLNQNNIQEVIRMYFNGDITNLHWRGQMALTPEQQKLLKTTT

InterPro domains:
  IPR009737 Thioredoxin-like ferredoxin [PF06999] (31-180)
  IPR009737 Thioredoxin-like ferredoxin [PTHR31902] (87-190)
  IPR009737 Thioredoxin-like ferredoxin [cd03062] (89-166)
  IPR036249 Thioredoxin-like superfamily [SSF52833] (90-172)

Radius of gyration: 17.38 Å; chains: 1; bounding box: 48×42×43 Å

Organism: NCBI:txid1963864

pLDDT: mean 71.03, std 22.0, range [25.34, 97.19]

Foldseek 3Di:
DVVVVVVLLVVCPDPPHPVLLSFPLPFWFDCQDPAGGWGQDPDVLWIFDDPHRDPPDPVNVVLVSCCSPPDPVSVVVSCPPTTDNDPAKEKEAEQDPVPHPLSVVAVVQLQVLVVVVCPDPVNPPRYHYGYTHDRDPVVFRNWIAIGDQRWIFGVDGNVCVVVQVVCVVVVVRLDPRTDDGGSDDPVRRVVVNVVD

Secondary structure (DSSP, 8-state):
-H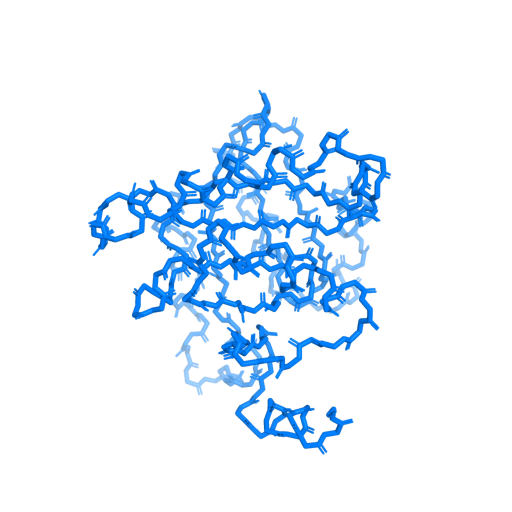HHHHHHHHHTTSTTS-TTT-----------SSS---EEETTTTEEE--SSS-S-SHHHHHHHHHHHHS-HHHHHHHHHHHEE--SS-EEEEE--SSS-HHHHHHHHHHHHHHHHHHTSTTTTTT-EEEEES--S-GGG-S-EEEETTTEEE-S--TTTHHHHHHHHHHT-TTSTTEEEETT--HHHHHHHHH--